Protein AF-0000000084805430 (afdb_homodimer)

Sequence (300 aa):
MYATIQRNKPLQLELSADRIGKVAIMLAMTSEEEEASFKAKISKETNYKFSVTWVSGRKTEINKTFPRSILNAALKHGTIEDRSGATHALIHAGLEALSGLIPTVPGDSSLKVKVVIIADGHWVVVAAYGESAFLPETNHERIGLGVMHLMYATIQRNKPLQLELSADRIGKVAIMLAMTSEEEEASFKAKISKETNYKFSVTWVSGRKTEINKTFPRSILNAALKHGTIEDRSGATHALIHAGLEALSGLIPTVPGDSSLKVKVVIIADGHWVVVAAYGESAFLPETNHERIGLGVMHL

Secondary structure (DSSP, 8-state):
-----PPPS-EEEEEEE-SHHHHHHHHHT--HHHHHHHHHHHHHH---EEEEEEEEEEHHHHHHHHHHHHHHHHHHTTSS-SSHHHHHHHHHHHHHHHHHHSTTS-TT-EEEEEEEEEE-SSEEEEEEEEEEESSTT-EEEEEEEEEEE-/-----PPPPPEEEEEEE-SHHHHHHHHHT--HHHHHHHHHHHHHH---EEEEEEEEEEHHHHHHHHHHHHHHHHHHTTSS-SSHHHHHHHHHHHHHHHHHHSTTS-TT-EEEEEEEEEE-SSEEEEEEEEEEESSTT-EEEEEEEEEEE-

InterPro domains:
  IPR015111 Hut operon regulatory protein HutP [PF09021] (20-148)
  IPR036482 Hut operon regulatory protein HutP superfamily [G3DSA:3.40.1510.10] (14-150)
  IPR036482 Hut operon regulatory protein HutP superfamily [SSF111064] (18-150)

Foldseek 3Di:
DQAAPDDDDDDDDDDDDPDPQVLQQVLQVDDPVCNVVSVVVCVVPAQKQKFKDKDKDWLVVCVVCVLVVVLVRCPVRVRDDPDPVRSVQSSQFRVQQSVQFRPVQPDRWMWMWMWMWIDRPFKIKIKIWGWTDNDPNNIDITIGIGMGTD/DLAAPDDDDDDDDDDDDPDPQVLQQVLQVDDPVCNVVSVVVCVVPAQKQKFKDKDKDWLVVCVVCVLVVVLVRCPVRVRDDPDPVRSVQSSQFRVQQSVQFRPVQPDRWMWMWMWMWIDRPFKIKIKIWGWTDNDPNNIDITIGMGMGTD

Nearest PDB structures (foldseek):
  1vea-assembly1_B  TM=8.625E-01  e=1.359E-08  Bacillus subtilis
  1vea-assembly1_B  TM=8.625E-01  e=7.909E-09  Bacillus subtilis
  5ft1-assembly3_I  TM=2.747E-01  e=2.225E-01  Phikzvirus phiKZ

Organism: Rhodopseudomonas palustris (strain HaA2) (NCBI:txid316058)

Radius of gyration: 17.9 Å; Cα contacts (8 Å, |Δi|>4): 682; chains: 2; bounding box: 39×48×43 Å

Structure (mmCIF, N/CA/C/O backbone):
data_AF-0000000084805430-model_v1
#
loop_
_entity.id
_entity.type
_entity.pdbx_description
1 polymer 'Hut operon positive regulatory protein'
#
loop_
_atom_site.group_PDB
_atom_site.id
_atom_site.type_symbol
_atom_site.label_atom_id
_atom_site.label_alt_id
_atom_site.label_comp_id
_atom_site.label_asym_id
_atom_site.label_entity_id
_atom_site.label_seq_id
_atom_site.pdbx_PDB_ins_code
_atom_site.Cartn_x
_atom_site.Cartn_y
_atom_site.Cartn_z
_atom_site.occupancy
_atom_site.B_iso_or_equiv
_atom_site.auth_seq_id
_atom_site.auth_comp_id
_atom_site.auth_asym_id
_atom_site.auth_atom_id
_atom_site.pdbx_PDB_model_num
ATOM 1 N N . MET A 1 1 ? 12.18 25.703 -0.148 1 31.34 1 MET A N 1
ATOM 2 C CA . MET A 1 1 ? 12.883 24.531 0.361 1 31.34 1 MET A CA 1
ATOM 3 C C . MET A 1 1 ? 12.008 23.281 0.266 1 31.34 1 MET A C 1
ATOM 5 O O . MET A 1 1 ? 10.891 23.266 0.773 1 31.34 1 MET A O 1
ATOM 9 N N . TYR A 1 2 ? 12.273 22.547 -0.77 1 40.75 2 TYR A N 1
ATOM 10 C CA . TYR A 1 2 ? 11.367 21.438 -1.074 1 40.75 2 TYR A CA 1
ATOM 11 C C . TYR A 1 2 ? 11.422 20.375 0.012 1 40.75 2 TYR A C 1
ATOM 13 O O . TYR A 1 2 ? 12.508 20.031 0.492 1 40.75 2 TYR A O 1
ATOM 21 N N . ALA A 1 3 ? 10.469 20.328 0.843 1 46.16 3 ALA A N 1
ATOM 22 C CA . ALA A 1 3 ? 10.477 19.578 2.098 1 46.16 3 ALA A CA 1
ATOM 23 C C . ALA A 1 3 ? 10.539 18.078 1.841 1 46.16 3 ALA A C 1
ATOM 25 O O . ALA A 1 3 ? 9.828 17.562 0.978 1 46.16 3 ALA A O 1
ATOM 26 N N . THR A 1 4 ? 11.781 17.578 2.059 1 50.38 4 THR A N 1
ATOM 27 C CA . THR A 1 4 ? 11.977 16.125 2.025 1 50.38 4 THR A CA 1
ATOM 28 C C . THR A 1 4 ? 11.266 15.461 3.203 1 50.38 4 THR A C 1
ATOM 30 O O . THR A 1 4 ? 11.273 15.984 4.316 1 50.38 4 THR A O 1
ATOM 33 N N . ILE A 1 5 ? 10.5 14.555 2.871 1 56.62 5 ILE A N 1
ATOM 34 C CA . ILE A 1 5 ? 9.961 13.797 3.992 1 56.62 5 ILE A CA 1
ATOM 35 C C . ILE A 1 5 ? 11.102 13.234 4.832 1 56.62 5 ILE A C 1
ATOM 37 O O . ILE A 1 5 ? 11.977 12.531 4.312 1 56.62 5 ILE A O 1
ATOM 41 N N . GLN A 1 6 ? 11.273 13.758 6 1 60.62 6 GLN A N 1
ATOM 42 C CA . GLN A 1 6 ? 12.352 13.352 6.887 1 60.62 6 GLN A CA 1
ATOM 43 C C . GLN A 1 6 ? 12.055 12 7.535 1 60.62 6 GLN A C 1
ATOM 45 O O . GLN A 1 6 ? 10.891 11.656 7.758 1 60.62 6 GLN A O 1
ATOM 50 N N . ARG A 1 7 ? 13.078 11.273 7.676 1 66.81 7 ARG A N 1
ATOM 51 C CA . ARG A 1 7 ? 13.031 10.047 8.461 1 66.81 7 ARG A CA 1
ATOM 52 C C . ARG A 1 7 ? 12.953 10.344 9.953 1 66.81 7 ARG A C 1
ATOM 54 O O . ARG A 1 7 ? 13.648 11.242 10.445 1 66.81 7 ARG A O 1
ATOM 61 N N . ASN A 1 8 ? 11.914 9.766 10.469 1 73.62 8 ASN A N 1
ATOM 62 C CA . ASN A 1 8 ? 11.742 9.875 11.914 1 73.62 8 ASN A CA 1
ATOM 63 C C . ASN A 1 8 ? 12.367 8.688 12.648 1 73.62 8 ASN A C 1
ATOM 65 O O . ASN A 1 8 ? 12.906 7.781 12.016 1 73.62 8 ASN A O 1
ATOM 69 N N . LYS A 1 9 ? 12.547 8.82 14.016 1 80.69 9 LYS A N 1
ATOM 70 C CA . LYS A 1 9 ? 12.875 7.637 14.805 1 80.69 9 LYS A CA 1
ATOM 71 C C . LYS A 1 9 ? 11.992 6.453 14.422 1 80.69 9 LYS A C 1
ATOM 73 O O . LYS A 1 9 ? 10.766 6.578 14.375 1 80.69 9 LYS A O 1
ATOM 78 N N . PRO A 1 10 ? 12.648 5.34 14.109 1 87.88 10 PRO A N 1
ATOM 79 C CA . PRO A 1 10 ? 11.852 4.199 13.656 1 87.88 10 PRO A CA 1
ATOM 80 C C . PRO A 1 10 ? 10.922 3.666 14.75 1 87.88 10 PRO A C 1
ATOM 82 O O . PRO A 1 10 ? 11.312 3.598 15.914 1 87.88 10 PRO A O 1
ATOM 85 N N . LEU A 1 11 ? 9.703 3.398 14.344 1 91.25 11 LEU A N 1
ATOM 86 C CA . LEU A 1 11 ? 8.727 2.713 15.18 1 91.25 11 LEU A CA 1
ATOM 87 C C . LEU A 1 11 ? 8.711 1.217 14.883 1 91.25 11 LEU A C 1
ATOM 89 O O . LEU A 1 11 ? 8.562 0.814 13.727 1 91.25 11 LEU A O 1
ATOM 93 N N . GLN A 1 12 ? 8.938 0.458 15.898 1 91.56 12 GLN A N 1
ATOM 94 C CA . GLN A 1 12 ? 8.773 -0.979 15.703 1 91.56 12 GLN A CA 1
ATOM 95 C C . GLN A 1 12 ? 7.305 -1.384 15.805 1 91.56 12 GLN A C 1
ATOM 97 O O . GLN A 1 12 ? 6.691 -1.261 16.859 1 91.56 12 GLN A O 1
ATOM 102 N N . LEU A 1 13 ? 6.805 -1.833 14.672 1 92.5 13 LEU A N 1
ATOM 103 C CA . LEU A 1 13 ? 5.383 -2.152 14.602 1 92.5 13 LEU A CA 1
ATOM 104 C C . LEU A 1 13 ? 5.172 -3.607 14.195 1 92.5 13 LEU A C 1
ATOM 106 O O . LEU A 1 13 ? 5.898 -4.129 13.344 1 92.5 13 LEU A O 1
ATOM 110 N N . GLU A 1 14 ? 4.23 -4.246 14.867 1 91.69 14 GLU A N 1
ATOM 111 C CA . GLU A 1 14 ? 3.92 -5.641 14.57 1 91.69 14 GLU A CA 1
ATOM 112 C C . GLU A 1 14 ? 2.482 -5.797 14.086 1 91.69 14 GLU A C 1
ATOM 114 O O . GLU A 1 14 ? 1.568 -5.168 14.625 1 91.69 14 GLU A O 1
ATOM 119 N N . LEU A 1 15 ? 2.357 -6.578 13.039 1 93.56 15 LEU A N 1
ATOM 120 C CA . LEU A 1 15 ? 1.046 -6.859 12.469 1 93.56 15 LEU A CA 1
ATOM 121 C C . LEU A 1 15 ? 0.856 -8.359 12.25 1 93.56 15 LEU A C 1
ATOM 123 O O . LEU A 1 15 ? 1.817 -9.07 11.961 1 93.56 15 LEU A O 1
ATOM 127 N N . SER A 1 16 ? -0.349 -8.75 12.438 1 92.88 16 SER A N 1
ATOM 128 C CA . SER A 1 16 ? -0.76 -10.078 11.992 1 92.88 16 SER A CA 1
ATOM 129 C C . SER A 1 16 ? -1.218 -10.055 10.539 1 92.88 16 SER A C 1
ATOM 131 O O . SER A 1 16 ? -2.162 -9.344 10.188 1 92.88 16 SER A O 1
ATOM 133 N N . ALA A 1 17 ? -0.517 -10.781 9.703 1 93.25 17 ALA A N 1
ATOM 134 C CA . ALA A 1 17 ? -0.871 -10.812 8.289 1 93.25 17 ALA A CA 1
ATOM 135 C C . ALA A 1 17 ? -1.516 -12.148 7.918 1 93.25 17 ALA A C 1
ATOM 137 O O . ALA A 1 17 ? -0.856 -13.188 7.934 1 93.25 17 ALA A O 1
ATOM 138 N N . ASP A 1 18 ? -2.791 -12.086 7.547 1 91.75 18 ASP A N 1
ATOM 139 C CA . ASP A 1 18 ? -3.523 -13.305 7.215 1 91.75 18 ASP A CA 1
ATOM 140 C C . ASP A 1 18 ? -3.906 -13.328 5.738 1 91.75 18 ASP A C 1
ATOM 142 O O . ASP A 1 18 ? -4.711 -14.164 5.316 1 91.75 18 ASP A O 1
ATOM 146 N N . ARG A 1 19 ? -3.434 -12.398 5.023 1 93.5 19 ARG A N 1
ATOM 147 C CA . ARG A 1 19 ? -3.678 -12.328 3.588 1 93.5 19 ARG A CA 1
ATOM 148 C C . ARG A 1 19 ? -2.369 -12.18 2.816 1 93.5 19 ARG A C 1
ATOM 150 O O . ARG A 1 19 ? -1.449 -11.492 3.268 1 93.5 19 ARG A O 1
ATOM 157 N N . ILE A 1 20 ? -2.385 -12.781 1.639 1 95.5 20 ILE A N 1
ATOM 158 C CA . ILE A 1 20 ? -1.169 -12.836 0.836 1 95.5 20 ILE A CA 1
ATOM 159 C C . ILE A 1 20 ? -0.739 -11.43 0.441 1 95.5 20 ILE A C 1
ATOM 161 O O . ILE A 1 20 ? 0.454 -11.117 0.422 1 95.5 20 ILE A O 1
ATOM 165 N N . GLY A 1 21 ? -1.734 -10.516 0.148 1 96.62 21 GLY A N 1
ATOM 166 C CA . GLY A 1 21 ? -1.415 -9.141 -0.187 1 96.62 21 GLY A CA 1
ATOM 167 C C . GLY A 1 21 ? -0.766 -8.383 0.956 1 96.62 21 GLY A C 1
ATOM 168 O O . GLY A 1 21 ? 0.204 -7.648 0.751 1 96.62 21 GLY A O 1
ATOM 169 N N . LYS A 1 22 ? -1.296 -8.625 2.104 1 96.38 22 LYS A N 1
ATOM 170 C CA . LYS A 1 22 ? -0.737 -8.016 3.305 1 96.38 22 LYS A CA 1
ATOM 171 C C . LYS A 1 22 ? 0.715 -8.43 3.512 1 96.38 22 LYS A C 1
ATOM 173 O O . LYS A 1 22 ? 1.566 -7.602 3.836 1 96.38 22 LYS A O 1
ATOM 178 N N . VAL A 1 23 ? 0.991 -9.672 3.352 1 97.06 23 VAL A N 1
ATOM 179 C CA . VAL A 1 23 ? 2.344 -10.195 3.508 1 97.06 23 VAL A CA 1
ATOM 180 C C . VAL A 1 23 ? 3.266 -9.562 2.469 1 97.06 23 VAL A C 1
ATOM 182 O O . VAL A 1 23 ? 4.375 -9.133 2.793 1 97.06 23 VAL A O 1
ATOM 185 N N . ALA A 1 24 ? 2.793 -9.461 1.251 1 98.19 24 ALA A N 1
ATOM 186 C CA . ALA A 1 24 ? 3.592 -8.891 0.168 1 98.19 24 ALA A CA 1
ATOM 187 C C . ALA A 1 24 ? 3.918 -7.426 0.439 1 98.19 24 ALA A C 1
ATOM 189 O O . ALA A 1 24 ? 5.055 -6.992 0.246 1 98.19 24 ALA A O 1
ATOM 190 N N . ILE A 1 25 ? 2.936 -6.688 0.916 1 98.31 25 ILE A N 1
ATOM 191 C CA . ILE A 1 25 ? 3.113 -5.27 1.21 1 98.31 25 ILE A CA 1
ATOM 192 C C . ILE A 1 25 ? 4.156 -5.098 2.311 1 98.31 25 ILE A C 1
ATOM 194 O O . ILE A 1 25 ? 5.07 -4.277 2.188 1 98.31 25 ILE A O 1
ATOM 198 N N . MET A 1 26 ? 4.031 -5.875 3.301 1 98.06 26 MET A N 1
ATOM 199 C CA . MET A 1 26 ? 4.953 -5.766 4.426 1 98.06 26 MET A CA 1
ATOM 200 C C . MET A 1 26 ? 6.375 -6.113 4 1 98.06 26 MET A C 1
ATOM 202 O O . MET A 1 26 ? 7.328 -5.426 4.379 1 98.06 26 MET A O 1
ATOM 206 N N . LEU A 1 27 ? 6.496 -7.156 3.234 1 98.25 27 LEU A N 1
ATOM 207 C CA . LEU A 1 27 ? 7.82 -7.531 2.754 1 98.25 27 LEU A CA 1
ATOM 208 C C . LEU A 1 27 ? 8.422 -6.422 1.893 1 98.25 27 LEU A C 1
ATOM 210 O O . LEU A 1 27 ? 9.609 -6.129 1.995 1 98.25 27 LEU A O 1
ATOM 214 N N . ALA A 1 28 ? 7.594 -5.789 1.105 1 98.5 28 ALA A N 1
ATOM 215 C CA . ALA A 1 28 ? 8.055 -4.703 0.246 1 98.5 28 ALA A CA 1
ATOM 216 C C . ALA A 1 28 ? 8.555 -3.521 1.074 1 98.5 28 ALA A C 1
ATOM 218 O O . ALA A 1 28 ? 9.398 -2.746 0.619 1 98.5 28 ALA A O 1
ATOM 219 N N . MET A 1 29 ? 8.07 -3.43 2.295 1 97.88 29 MET A N 1
ATOM 220 C CA . MET A 1 29 ? 8.375 -2.27 3.125 1 97.88 29 MET A CA 1
ATOM 221 C C . MET A 1 29 ? 9.539 -2.564 4.07 1 97.88 29 MET A C 1
ATOM 223 O O . MET A 1 29 ? 9.961 -1.693 4.828 1 97.88 29 MET A O 1
ATOM 227 N N . THR A 1 30 ? 10.086 -3.707 4.039 1 97.19 30 THR A N 1
ATOM 228 C CA . THR A 1 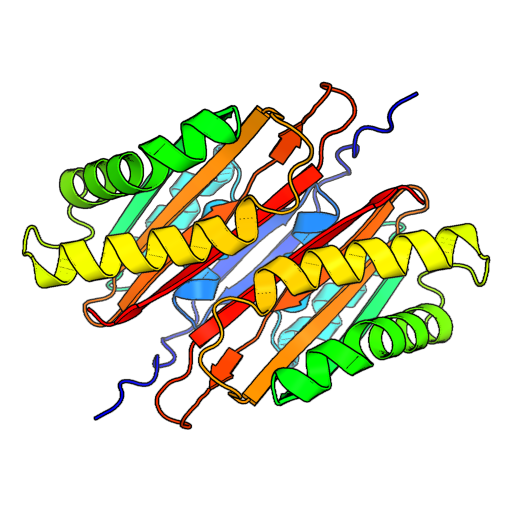30 ? 11.188 -4.062 4.926 1 97.19 30 THR A CA 1
ATOM 229 C C . THR A 1 30 ? 12.453 -3.299 4.547 1 97.19 30 THR A C 1
ATOM 231 O O . THR A 1 30 ? 12.672 -2.994 3.371 1 97.19 30 THR A O 1
ATOM 234 N N . SER A 1 31 ? 13.211 -3.008 5.547 1 94.12 31 SER A N 1
ATOM 235 C CA . SER A 1 31 ? 14.578 -2.555 5.305 1 94.12 31 SER A CA 1
ATOM 236 C C . SER A 1 31 ? 15.484 -3.713 4.887 1 94.12 31 SER A C 1
ATOM 238 O O . SER A 1 31 ? 15.078 -4.875 4.953 1 94.12 31 SER A O 1
ATOM 240 N N . GLU A 1 32 ? 16.688 -3.369 4.477 1 92.56 32 GLU A N 1
ATOM 241 C CA . GLU A 1 32 ? 17.656 -4.398 4.117 1 92.56 32 GLU A CA 1
ATOM 242 C C . GLU A 1 32 ? 17.969 -5.301 5.309 1 92.56 32 GLU A C 1
ATOM 244 O O . GLU A 1 32 ? 18.125 -6.512 5.148 1 92.56 32 GLU A O 1
ATOM 249 N N . GLU A 1 33 ? 17.984 -4.719 6.484 1 91.75 33 GLU A N 1
ATOM 250 C CA . GLU A 1 33 ? 18.344 -5.453 7.691 1 91.75 33 GLU A CA 1
ATOM 251 C C . GLU A 1 33 ? 17.234 -6.426 8.102 1 91.75 33 GLU A C 1
ATOM 253 O O . GLU A 1 33 ? 17.516 -7.496 8.641 1 91.75 33 GLU A O 1
ATOM 258 N N . GLU A 1 34 ? 16 -6.105 7.777 1 94.94 34 GLU A N 1
ATOM 259 C CA . GLU A 1 34 ? 14.852 -6.883 8.219 1 94.94 34 GLU A CA 1
ATOM 260 C C . GLU A 1 34 ? 14.5 -7.965 7.199 1 94.94 34 GLU A C 1
ATOM 262 O O . GLU A 1 34 ? 13.859 -8.961 7.539 1 94.94 34 GLU A O 1
ATOM 267 N N . GLU A 1 35 ? 14.898 -7.766 6.023 1 95.81 35 GLU A N 1
ATOM 268 C CA . GLU A 1 35 ? 14.375 -8.523 4.891 1 95.81 35 GLU A CA 1
ATOM 269 C C . GLU A 1 35 ? 14.664 -10.016 5.043 1 95.81 35 GLU A C 1
ATOM 271 O O . GLU A 1 35 ? 13.789 -10.852 4.82 1 95.81 35 GLU A O 1
ATOM 276 N N . ALA A 1 36 ? 15.898 -10.367 5.457 1 95.19 36 ALA A N 1
ATOM 277 C CA . ALA A 1 36 ? 16.297 -11.766 5.566 1 95.19 36 ALA A CA 1
ATOM 278 C C . ALA A 1 36 ? 15.43 -12.508 6.578 1 95.19 36 ALA A C 1
ATOM 280 O O . ALA A 1 36 ? 14.977 -13.625 6.32 1 95.19 36 ALA A O 1
ATOM 281 N N . SER A 1 37 ? 15.25 -11.914 7.711 1 94.12 37 SER A N 1
ATOM 282 C CA . SER A 1 37 ? 14.438 -12.539 8.742 1 94.12 37 SER A CA 1
ATOM 283 C C . SER A 1 37 ? 12.984 -12.68 8.297 1 94.12 37 SER A C 1
ATOM 285 O O . SER A 1 37 ? 12.328 -13.672 8.609 1 94.12 37 SER A O 1
ATOM 287 N N . PHE A 1 38 ? 12.469 -11.695 7.57 1 95.62 38 PHE A N 1
ATOM 288 C CA . PHE A 1 38 ? 11.117 -11.727 7.039 1 95.62 38 PHE A CA 1
ATOM 289 C C . PHE A 1 38 ? 10.938 -12.875 6.059 1 95.62 38 PHE A C 1
ATOM 291 O O . PHE A 1 38 ? 9.977 -13.641 6.156 1 95.62 38 PHE A O 1
ATOM 298 N N . LYS A 1 39 ? 11.891 -13 5.227 1 96.06 39 LYS A N 1
ATOM 299 C CA . LYS A 1 39 ? 11.867 -14.062 4.223 1 96.06 39 LYS A CA 1
ATOM 300 C C . LYS A 1 39 ? 11.898 -15.438 4.883 1 96.06 39 LYS A C 1
ATOM 302 O O . LYS A 1 39 ? 11.164 -16.344 4.484 1 96.06 39 LYS A O 1
ATOM 307 N N . ALA A 1 40 ? 12.758 -15.594 5.852 1 95.88 40 ALA A N 1
ATOM 308 C CA . ALA A 1 40 ? 12.898 -16.859 6.555 1 95.88 40 ALA A CA 1
ATOM 309 C C . ALA A 1 40 ? 11.586 -17.25 7.234 1 95.88 40 ALA A C 1
ATOM 311 O O . ALA A 1 40 ? 11.195 -18.422 7.207 1 95.88 40 ALA A O 1
ATOM 312 N N . LYS A 1 41 ? 10.961 -16.281 7.766 1 95.12 41 LYS A N 1
ATOM 313 C CA . LYS A 1 41 ? 9.703 -16.547 8.453 1 95.12 41 LYS A CA 1
ATOM 314 C C . LYS A 1 41 ? 8.617 -16.969 7.473 1 95.12 41 LYS A C 1
ATOM 316 O O . LYS A 1 41 ? 7.867 -17.906 7.734 1 95.12 41 LYS A O 1
ATOM 321 N N . ILE A 1 42 ? 8.5 -16.234 6.395 1 94.81 42 ILE A N 1
ATOM 322 C CA . ILE A 1 42 ? 7.523 -16.578 5.367 1 94.81 42 ILE A CA 1
ATOM 323 C C . ILE A 1 42 ? 7.762 -18 4.871 1 94.81 42 ILE A C 1
ATOM 325 O O . ILE A 1 42 ? 6.824 -18.797 4.789 1 94.81 42 ILE A O 1
ATOM 329 N N . SER A 1 43 ? 9.016 -18.344 4.605 1 95.19 43 SER A N 1
ATOM 330 C CA . SER A 1 43 ? 9.375 -19.656 4.074 1 95.19 43 SER A CA 1
ATOM 331 C C . SER A 1 43 ? 9.062 -20.766 5.078 1 95.19 43 SER A C 1
ATOM 333 O O . SER A 1 43 ? 8.648 -21.859 4.691 1 95.19 43 SER A O 1
ATOM 335 N N . LYS A 1 44 ? 9.25 -20.438 6.305 1 95.31 44 LYS A N 1
ATOM 336 C CA . LYS A 1 44 ? 9.062 -21.438 7.363 1 95.31 44 LYS A CA 1
ATOM 337 C C . LYS A 1 44 ? 7.586 -21.672 7.645 1 95.31 44 LYS A C 1
ATOM 339 O O . LYS A 1 44 ? 7.172 -22.797 7.926 1 95.31 44 LYS A O 1
ATOM 344 N N . GLU A 1 45 ? 6.801 -20.641 7.531 1 95.31 45 GLU A N 1
ATOM 345 C CA . GLU A 1 45 ? 5.461 -20.719 8.109 1 95.31 45 GLU A CA 1
ATOM 346 C C . GLU A 1 45 ? 4.395 -20.781 7.02 1 95.31 45 GLU A C 1
ATOM 348 O O . GLU A 1 45 ? 3.205 -20.922 7.312 1 95.31 45 GLU A O 1
ATOM 353 N N . THR A 1 46 ? 4.785 -20.625 5.797 1 94.56 46 THR A N 1
ATOM 354 C CA . THR A 1 46 ? 3.818 -20.656 4.703 1 94.56 46 THR A CA 1
ATOM 355 C C . THR A 1 46 ? 4.348 -21.484 3.533 1 94.56 46 THR A C 1
ATOM 357 O O . THR A 1 46 ? 5.504 -21.906 3.545 1 94.56 46 THR A O 1
ATOM 360 N N . ASN A 1 47 ? 3.414 -21.688 2.557 1 94.19 47 ASN A N 1
ATOM 361 C CA . ASN A 1 47 ? 3.812 -22.328 1.309 1 94.19 47 ASN A CA 1
ATOM 362 C C . ASN A 1 47 ? 4.043 -21.312 0.2 1 94.19 47 ASN A C 1
ATOM 364 O O . ASN A 1 47 ? 4.039 -21.656 -0.982 1 94.19 47 ASN A O 1
ATOM 368 N N . TYR A 1 48 ? 4.215 -20.078 0.597 1 96.75 48 TYR A N 1
ATOM 369 C CA . TYR A 1 48 ? 4.398 -19.016 -0.379 1 96.75 48 TYR A CA 1
ATOM 370 C C . TYR A 1 48 ? 5.723 -19.172 -1.113 1 96.75 48 TYR A C 1
ATOM 372 O O . TYR A 1 48 ? 6.75 -19.453 -0.496 1 96.75 48 TYR A O 1
ATOM 380 N N . LYS A 1 49 ? 5.66 -19.062 -2.377 1 97.69 49 LYS A N 1
ATOM 381 C CA . LYS A 1 49 ? 6.848 -18.766 -3.18 1 97.69 49 LYS A CA 1
ATOM 382 C C . LYS A 1 49 ? 6.965 -17.281 -3.465 1 97.69 49 LYS A C 1
ATOM 384 O O . LYS A 1 49 ? 5.969 -16.609 -3.746 1 97.69 49 LYS A O 1
ATOM 389 N N . PHE A 1 50 ? 8.172 -16.75 -3.307 1 98 50 PHE A N 1
ATOM 390 C CA . PHE A 1 50 ? 8.219 -15.297 -3.475 1 98 50 PHE A CA 1
ATOM 391 C C . PHE A 1 50 ? 9.555 -14.867 -4.078 1 98 50 PHE A C 1
ATOM 393 O O . PHE A 1 50 ? 10.531 -15.617 -4.035 1 98 50 PHE A O 1
ATOM 400 N N . SER A 1 51 ? 9.531 -13.758 -4.695 1 98.25 51 SER A N 1
ATOM 401 C CA . SER A 1 51 ? 10.672 -13.039 -5.25 1 98.25 51 SER A CA 1
ATOM 402 C C . SER A 1 51 ? 10.68 -11.578 -4.801 1 98.25 51 SER A C 1
ATOM 404 O O . SER A 1 51 ? 9.625 -10.961 -4.66 1 98.25 51 SER A O 1
ATOM 406 N N . VAL A 1 52 ? 11.844 -11.102 -4.543 1 98.25 52 VAL A N 1
ATOM 407 C CA . VAL A 1 52 ? 12.047 -9.695 -4.234 1 98.25 52 VAL A CA 1
ATOM 408 C C . VAL A 1 52 ? 13.023 -9.086 -5.234 1 98.25 52 VAL A C 1
ATOM 410 O O . VAL A 1 52 ? 14.078 -9.656 -5.516 1 98.25 52 VAL A O 1
ATOM 413 N N . THR A 1 53 ? 12.688 -7.977 -5.809 1 97.75 53 THR A N 1
ATOM 414 C CA . THR A 1 53 ? 13.578 -7.281 -6.734 1 97.75 53 THR A CA 1
ATOM 415 C C . THR A 1 53 ? 13.422 -5.77 -6.602 1 97.75 53 THR A C 1
ATOM 417 O O . THR A 1 53 ? 12.5 -5.289 -5.938 1 97.75 53 THR A O 1
ATOM 420 N N . TRP A 1 54 ? 14.336 -5.035 -7.18 1 97.62 54 TRP A N 1
ATOM 421 C CA . TRP A 1 54 ? 14.281 -3.576 -7.223 1 97.62 54 TRP A CA 1
ATOM 422 C C . TRP A 1 54 ? 14.086 -3.08 -8.648 1 97.62 54 TRP A C 1
ATOM 424 O O . TRP A 1 54 ? 14.68 -3.617 -9.594 1 97.62 54 TRP A O 1
ATOM 434 N N . VAL A 1 55 ? 13.211 -2.154 -8.75 1 96.88 55 VAL A N 1
ATOM 435 C CA . VAL A 1 55 ? 13 -1.458 -10.016 1 96.88 55 VAL A CA 1
ATOM 436 C C . VAL A 1 55 ? 13.219 0.042 -9.82 1 96.88 55 VAL A C 1
ATOM 438 O O . VAL A 1 55 ? 12.617 0.652 -8.938 1 96.88 55 VAL A O 1
ATOM 441 N N . SER A 1 56 ? 14.109 0.597 -10.594 1 95.5 56 SER A N 1
ATOM 442 C CA . SER A 1 56 ? 14.406 2.023 -10.508 1 95.5 56 SER A CA 1
ATOM 443 C C . SER A 1 56 ? 14.625 2.629 -11.891 1 95.5 56 SER A C 1
ATOM 445 O O . SER A 1 56 ? 15.07 1.943 -12.812 1 95.5 56 SER A O 1
ATOM 447 N N . GLY A 1 57 ? 14.234 3.889 -12 1 94.25 57 GLY A N 1
ATOM 448 C CA . GLY A 1 57 ? 14.359 4.629 -13.242 1 94.25 57 GLY A CA 1
ATOM 449 C C . GLY A 1 57 ? 13.328 5.734 -13.383 1 94.25 57 GLY A C 1
ATOM 450 O O . GLY A 1 57 ? 12.602 6.035 -12.438 1 94.25 57 GLY A O 1
ATOM 451 N N . ARG A 1 58 ? 13.391 6.387 -14.539 1 93.5 58 ARG A N 1
ATOM 452 C CA . ARG A 1 58 ? 12.375 7.395 -14.82 1 93.5 58 ARG A CA 1
ATOM 453 C C . ARG A 1 58 ? 11.008 6.75 -15.031 1 93.5 58 ARG A C 1
ATOM 455 O O . ARG A 1 58 ? 10.914 5.625 -15.531 1 93.5 58 ARG A O 1
ATOM 462 N N . LYS A 1 59 ? 10.016 7.434 -14.648 1 92 59 LYS A N 1
ATOM 463 C CA . LYS A 1 59 ? 8.633 6.961 -14.75 1 92 59 LYS A CA 1
ATOM 464 C C . LYS A 1 59 ? 8.375 6.324 -16.109 1 92 59 LYS A C 1
ATOM 466 O O . LYS A 1 59 ? 7.832 5.223 -16.203 1 92 59 LYS A O 1
ATOM 471 N N . THR A 1 60 ? 8.75 7.004 -17.203 1 90.75 60 THR A N 1
ATOM 472 C CA . THR A 1 60 ? 8.5 6.531 -18.562 1 90.75 60 THR A CA 1
ATOM 473 C C . THR A 1 60 ? 9.219 5.207 -18.812 1 90.75 60 THR A C 1
ATOM 475 O O . THR A 1 60 ? 8.688 4.32 -19.484 1 90.75 60 THR A O 1
ATOM 478 N N . GLU A 1 61 ? 10.367 5.055 -18.266 1 93.12 61 GLU A N 1
ATOM 479 C CA . GLU A 1 61 ? 11.148 3.834 -18.422 1 93.12 61 GLU A CA 1
ATOM 480 C C . GLU A 1 61 ? 10.531 2.68 -17.641 1 93.12 61 GLU A C 1
ATOM 482 O O . GLU A 1 61 ? 10.438 1.558 -18.141 1 93.12 61 GLU A O 1
ATOM 487 N N . ILE A 1 62 ? 10.133 2.945 -16.422 1 92.5 62 ILE A N 1
ATOM 488 C CA . ILE A 1 62 ? 9.578 1.918 -15.555 1 92.5 62 ILE A CA 1
ATOM 489 C C . ILE A 1 62 ? 8.273 1.386 -16.156 1 92.5 62 ILE A C 1
ATOM 491 O O . ILE A 1 62 ? 8.023 0.178 -16.141 1 92.5 62 ILE A O 1
ATOM 495 N N . ASN A 1 63 ? 7.52 2.27 -16.672 1 89.06 63 ASN A N 1
ATOM 496 C CA . ASN A 1 63 ? 6.266 1.864 -17.297 1 89.06 63 ASN A CA 1
ATOM 497 C C . ASN A 1 63 ? 6.496 0.848 -18.406 1 89.06 63 ASN A C 1
ATOM 499 O O . ASN A 1 63 ? 5.676 -0.049 -18.625 1 89.06 63 ASN A O 1
ATOM 503 N N . LYS A 1 64 ? 7.605 0.925 -19.062 1 90.81 64 LYS A N 1
ATOM 504 C CA . LYS A 1 64 ? 7.918 0.064 -20.188 1 90.81 64 LYS A CA 1
ATOM 505 C C . LYS A 1 64 ? 8.547 -1.247 -19.734 1 90.81 64 LYS A C 1
ATOM 507 O O . LYS A 1 64 ? 8.312 -2.299 -20.328 1 90.81 64 LYS A O 1
ATOM 512 N N . THR A 1 65 ? 9.258 -1.222 -18.719 1 94.81 65 THR A N 1
ATOM 513 C CA . THR A 1 65 ? 10.125 -2.348 -18.406 1 94.81 65 THR A CA 1
ATOM 514 C C . THR A 1 65 ? 9.578 -3.146 -17.234 1 94.81 65 THR A C 1
ATOM 516 O O . THR A 1 65 ? 9.992 -4.285 -17 1 94.81 65 THR A O 1
ATOM 519 N N . PHE A 1 66 ? 8.68 -2.635 -16.469 1 96.75 66 PHE A N 1
ATOM 520 C CA . PHE A 1 66 ? 8.219 -3.197 -15.203 1 96.75 66 PHE A CA 1
ATOM 521 C C . PHE A 1 66 ? 7.703 -4.617 -15.406 1 96.75 66 PHE A C 1
ATOM 523 O O . PHE A 1 66 ? 8.148 -5.547 -14.727 1 96.75 66 PHE A O 1
ATOM 530 N N . PRO A 1 67 ? 6.801 -4.887 -16.422 1 96.06 67 PRO A N 1
ATOM 531 C CA . PRO A 1 67 ? 6.293 -6.254 -16.578 1 96.06 67 PRO A CA 1
ATOM 532 C C . PRO A 1 67 ? 7.402 -7.262 -16.859 1 96.06 67 PRO A C 1
ATOM 534 O O . PRO A 1 67 ? 7.395 -8.367 -16.312 1 96.06 67 PRO A O 1
ATOM 537 N N . ARG A 1 68 ? 8.336 -6.875 -17.656 1 96.44 68 ARG A N 1
ATOM 538 C CA . ARG A 1 68 ? 9.438 -7.777 -17.984 1 96.44 68 ARG A CA 1
ATOM 539 C C . ARG A 1 68 ? 10.32 -8.016 -16.75 1 96.44 68 ARG A C 1
ATOM 541 O O . ARG A 1 68 ? 10.773 -9.141 -16.531 1 96.44 68 ARG A O 1
ATOM 548 N N . SER A 1 69 ? 10.617 -6.969 -16 1 97.44 69 SER A N 1
ATOM 549 C CA . SER A 1 69 ? 11.461 -7.07 -14.812 1 97.44 69 SER A CA 1
ATOM 550 C C . SER A 1 69 ? 10.883 -8.047 -13.797 1 97.44 69 SER A C 1
ATOM 552 O O . SER A 1 69 ? 11.594 -8.898 -13.266 1 97.44 69 SER A O 1
ATOM 554 N N . ILE A 1 70 ? 9.57 -7.953 -13.578 1 98 70 ILE A N 1
ATOM 555 C CA . ILE A 1 70 ? 8.984 -8.805 -12.555 1 98 70 ILE A CA 1
ATOM 556 C C . ILE A 1 70 ? 8.852 -10.234 -13.086 1 98 70 ILE A C 1
ATOM 558 O O . ILE A 1 70 ? 8.961 -11.195 -12.32 1 98 70 ILE A O 1
ATOM 562 N N . LEU A 1 71 ? 8.602 -10.383 -14.375 1 97.94 71 LEU A N 1
ATOM 563 C CA . LEU A 1 71 ? 8.539 -11.719 -14.961 1 97.94 71 LEU A CA 1
ATOM 564 C C . LEU A 1 71 ? 9.875 -12.43 -14.836 1 97.94 71 LEU A C 1
ATOM 566 O O . LEU A 1 71 ? 9.93 -13.586 -14.391 1 97.94 71 LEU A O 1
ATOM 570 N N . ASN A 1 72 ? 10.945 -11.742 -15.156 1 98 72 ASN A N 1
ATOM 571 C CA . ASN A 1 72 ? 12.281 -12.32 -15.039 1 98 72 ASN A CA 1
ATOM 572 C C . ASN A 1 72 ? 12.594 -12.734 -13.602 1 98 72 ASN A C 1
ATOM 574 O O . ASN A 1 72 ? 13.102 -13.828 -13.367 1 98 72 ASN A O 1
ATOM 578 N N . ALA A 1 73 ? 12.266 -11.891 -12.695 1 98.19 73 ALA A N 1
ATOM 579 C CA . ALA A 1 73 ? 12.516 -12.18 -11.289 1 98.19 73 ALA A CA 1
ATOM 580 C C . ALA A 1 73 ? 11.703 -13.391 -10.828 1 98.19 73 ALA A C 1
ATOM 582 O O . ALA A 1 73 ? 12.234 -14.273 -10.148 1 98.19 73 ALA A O 1
ATOM 583 N N . ALA A 1 74 ? 10.445 -13.445 -11.164 1 98.38 74 ALA A N 1
ATOM 584 C CA . ALA A 1 74 ? 9.555 -14.516 -10.727 1 98.38 74 ALA A CA 1
ATOM 585 C C . ALA A 1 74 ? 9.984 -15.859 -11.289 1 98.38 74 ALA A C 1
ATOM 587 O O . ALA A 1 74 ? 9.938 -16.875 -10.602 1 98.38 74 ALA A O 1
ATOM 588 N N . LEU A 1 75 ? 10.391 -15.836 -12.539 1 97.94 75 LEU A N 1
ATOM 589 C CA . LEU A 1 75 ? 10.828 -17.078 -13.18 1 97.94 75 LEU A CA 1
ATOM 590 C C . LEU A 1 75 ? 12.172 -17.531 -12.617 1 97.94 75 LEU A C 1
ATOM 592 O O . LEU A 1 75 ? 12.367 -18.719 -12.336 1 97.94 75 LEU A O 1
ATOM 596 N N . LYS A 1 76 ? 13.055 -16.625 -12.406 1 97.56 76 LYS A N 1
ATOM 597 C CA . LYS A 1 76 ? 14.383 -16.938 -11.883 1 97.56 76 LYS A CA 1
ATOM 598 C C . LYS A 1 76 ? 14.297 -17.594 -10.508 1 97.56 76 LYS A C 1
ATOM 600 O O . LYS A 1 76 ? 15.07 -18.5 -10.203 1 97.56 76 LYS A O 1
ATOM 605 N N . HIS A 1 77 ? 13.328 -17.156 -9.68 1 96.5 77 HIS A N 1
ATOM 606 C CA . HIS A 1 77 ? 13.25 -17.641 -8.305 1 96.5 77 HIS A CA 1
ATOM 607 C C . HIS A 1 77 ? 12.172 -18.703 -8.148 1 96.5 77 HIS A C 1
ATOM 609 O O . HIS A 1 77 ? 11.891 -19.141 -7.031 1 96.5 77 HIS A O 1
ATOM 615 N N . GLY A 1 78 ? 11.484 -19 -9.242 1 97.06 78 GLY A N 1
ATOM 616 C CA . GLY A 1 78 ? 10.492 -20.062 -9.211 1 97.06 78 GLY A CA 1
ATOM 617 C C . GLY A 1 78 ? 9.211 -19.656 -8.492 1 97.06 78 GLY A C 1
ATOM 618 O O . GLY A 1 78 ? 8.539 -20.484 -7.891 1 97.06 78 GLY A O 1
ATOM 619 N N . THR A 1 79 ? 8.906 -18.406 -8.477 1 98.12 79 THR A N 1
ATOM 620 C CA . THR A 1 79 ? 7.688 -17.922 -7.836 1 98.12 79 THR A CA 1
ATOM 621 C C . THR A 1 79 ? 6.453 -18.344 -8.617 1 98.12 79 THR A C 1
ATOM 623 O O . THR A 1 79 ? 5.402 -18.625 -8.031 1 98.12 79 THR A O 1
ATOM 626 N N . ILE A 1 80 ? 6.609 -18.344 -9.93 1 97.62 80 ILE A N 1
ATOM 627 C CA . ILE A 1 80 ? 5.562 -18.891 -10.789 1 97.62 80 ILE A CA 1
ATOM 628 C C . ILE A 1 80 ? 6.164 -19.938 -11.727 1 97.62 80 ILE A C 1
ATOM 630 O O . ILE A 1 80 ? 7.375 -19.953 -11.945 1 97.62 80 ILE A O 1
ATOM 634 N N . GLU A 1 81 ? 5.262 -20.719 -12.219 1 96 81 GLU A N 1
ATOM 635 C CA . GLU A 1 81 ? 5.672 -21.656 -13.258 1 96 81 GLU A CA 1
ATOM 636 C C . GLU A 1 81 ? 5.801 -20.969 -14.609 1 96 81 GLU A C 1
ATOM 638 O O . GLU A 1 81 ? 5.113 -19.984 -14.875 1 96 81 GLU A O 1
ATOM 643 N N . ASP A 1 82 ? 6.699 -21.5 -15.398 1 95.06 82 ASP A N 1
ATOM 644 C CA . ASP A 1 82 ? 6.836 -20.984 -16.75 1 95.06 82 ASP A CA 1
ATOM 645 C C . ASP A 1 82 ? 5.746 -21.531 -17.672 1 95.06 82 ASP A C 1
ATOM 647 O O . ASP A 1 82 ? 6.016 -22.359 -18.531 1 95.06 82 ASP A O 1
ATOM 651 N N . ARG A 1 83 ? 4.547 -21.109 -17.484 1 95.88 83 ARG A N 1
ATOM 652 C CA . ARG A 1 83 ? 3.365 -21.422 -18.281 1 95.88 83 ARG A CA 1
ATOM 653 C C . ARG A 1 83 ? 2.6 -20.156 -18.656 1 95.88 83 ARG A C 1
ATOM 655 O O . ARG A 1 83 ? 2.617 -19.172 -17.906 1 95.88 83 ARG A O 1
ATOM 662 N N . SER A 1 84 ? 1.904 -20.203 -19.75 1 94.81 84 SER A N 1
ATOM 663 C CA . SER A 1 84 ? 1.246 -19.031 -20.328 1 94.81 84 SER A CA 1
ATOM 664 C C . SER A 1 84 ? 0.261 -18.422 -19.328 1 94.81 84 SER A C 1
ATOM 666 O O . SER A 1 84 ? 0.221 -17.203 -19.172 1 94.81 84 SER A O 1
ATOM 668 N N . GLY A 1 85 ? -0.502 -19.266 -18.672 1 96.31 85 GLY A N 1
ATOM 669 C CA . GLY A 1 85 ? -1.49 -18.766 -17.734 1 96.31 85 GLY A CA 1
ATOM 670 C C . GLY A 1 85 ? -0.877 -18 -16.578 1 96.31 85 GLY A C 1
ATOM 671 O O . GLY A 1 85 ? -1.326 -16.906 -16.25 1 96.31 85 GLY A O 1
ATOM 672 N N . ALA A 1 86 ? 0.129 -18.609 -15.984 1 96.81 86 ALA A N 1
ATOM 673 C CA . ALA A 1 86 ? 0.808 -17.984 -14.852 1 96.81 86 ALA A CA 1
ATOM 674 C C . ALA A 1 86 ? 1.512 -16.703 -15.273 1 96.81 86 ALA A C 1
ATOM 676 O O . ALA A 1 86 ? 1.483 -15.703 -14.555 1 96.81 86 ALA A O 1
ATOM 677 N N . THR A 1 87 ? 2.072 -16.734 -16.422 1 97.19 87 THR A N 1
ATOM 678 C CA . THR A 1 87 ? 2.727 -15.547 -16.984 1 97.19 87 THR A CA 1
ATOM 679 C C . THR A 1 87 ? 1.722 -14.422 -17.188 1 97.19 87 THR A C 1
ATOM 681 O O . THR A 1 87 ? 1.969 -13.281 -16.781 1 97.19 87 THR A O 1
ATOM 684 N N . HIS A 1 88 ? 0.62 -14.742 -17.797 1 97.38 88 HIS A N 1
ATOM 685 C CA . HIS A 1 88 ? -0.428 -13.758 -18.031 1 97.38 88 HIS A CA 1
ATOM 686 C C . HIS A 1 88 ? -0.943 -13.172 -16.719 1 97.38 88 HIS A C 1
ATOM 688 O O . HIS A 1 88 ? -1.095 -11.953 -16.594 1 97.38 88 HIS A O 1
ATOM 694 N N . ALA A 1 89 ? -1.162 -14.023 -15.766 1 96.75 89 ALA A N 1
ATOM 695 C CA . ALA A 1 89 ? -1.648 -13.586 -14.461 1 96.75 89 ALA A CA 1
ATOM 696 C C . ALA A 1 89 ? -0.657 -12.633 -13.805 1 96.75 89 ALA A C 1
ATOM 698 O O . ALA A 1 89 ? -1.049 -11.602 -13.258 1 96.75 89 ALA A O 1
ATOM 699 N N . LEU A 1 90 ? 0.598 -12.977 -13.883 1 98.25 90 LEU A N 1
ATOM 700 C CA . LEU A 1 90 ? 1.628 -12.141 -13.273 1 98.25 90 LEU A CA 1
ATOM 701 C C . LEU A 1 90 ? 1.702 -10.781 -13.961 1 98.25 90 LEU A C 1
ATOM 703 O O . LEU A 1 90 ? 1.808 -9.75 -13.289 1 98.25 90 LEU A O 1
ATOM 707 N N . ILE A 1 91 ? 1.608 -10.812 -15.234 1 97.69 91 ILE A N 1
ATOM 708 C CA . ILE A 1 91 ? 1.669 -9.562 -15.992 1 97.69 91 ILE A CA 1
ATOM 709 C C . ILE A 1 91 ? 0.489 -8.672 -15.609 1 97.69 91 ILE A C 1
ATOM 711 O O . ILE A 1 91 ? 0.661 -7.477 -15.359 1 97.69 91 ILE A O 1
ATOM 715 N N . HIS A 1 92 ? -0.653 -9.227 -15.461 1 96.5 92 HIS A N 1
ATOM 716 C CA . HIS A 1 92 ? -1.83 -8.445 -15.086 1 96.5 92 HIS A CA 1
ATOM 717 C C . HIS A 1 92 ? -1.719 -7.926 -13.656 1 96.5 92 HIS A C 1
ATOM 719 O O . HIS A 1 92 ? -2.082 -6.781 -13.383 1 96.5 92 HIS A O 1
ATOM 725 N N . ALA A 1 93 ? -1.263 -8.742 -12.742 1 96.81 93 ALA A N 1
ATOM 726 C CA . ALA A 1 93 ? -1.031 -8.289 -11.375 1 96.81 93 ALA A CA 1
ATOM 727 C C . ALA A 1 93 ? -0.028 -7.137 -11.344 1 96.81 93 ALA A C 1
ATOM 729 O O . ALA A 1 93 ? -0.209 -6.164 -10.609 1 96.81 93 ALA A O 1
ATOM 730 N N . GLY A 1 94 ? 1.013 -7.27 -12.125 1 97.62 94 GLY A N 1
ATOM 731 C CA . GLY A 1 94 ? 2.008 -6.215 -12.227 1 97.62 94 GLY A CA 1
ATOM 732 C C . GLY A 1 94 ? 1.443 -4.91 -12.758 1 97.62 94 GLY A C 1
ATOM 733 O O . GLY A 1 94 ? 1.748 -3.836 -12.234 1 97.62 94 GLY A O 1
ATOM 734 N N . LEU A 1 95 ? 0.646 -5.031 -13.82 1 95.5 95 LEU A N 1
ATOM 735 C CA . LEU A 1 95 ? 0.024 -3.848 -14.406 1 95.5 95 LEU A CA 1
ATOM 736 C C . LEU A 1 95 ? -0.918 -3.182 -13.406 1 95.5 95 LEU A C 1
ATOM 738 O O . LEU A 1 95 ? -0.987 -1.953 -13.336 1 95.5 95 LEU A O 1
ATOM 742 N N . GLU A 1 96 ? -1.635 -3.977 -12.656 1 94.81 96 GLU A N 1
ATOM 743 C CA . GLU A 1 96 ? -2.486 -3.43 -11.609 1 94.81 96 GLU A CA 1
ATOM 744 C C . GLU A 1 96 ? -1.661 -2.703 -10.547 1 94.81 96 GLU A C 1
ATOM 746 O O . GLU A 1 96 ? -2.033 -1.615 -10.102 1 94.81 96 GLU A O 1
ATOM 751 N N . ALA A 1 97 ? -0.571 -3.303 -10.133 1 96.81 97 ALA A N 1
ATOM 752 C CA . ALA A 1 97 ? 0.314 -2.654 -9.164 1 96.81 97 ALA A CA 1
ATOM 753 C C . ALA A 1 97 ? 0.847 -1.334 -9.719 1 96.81 97 ALA A C 1
ATOM 755 O O . ALA A 1 97 ? 0.884 -0.328 -9 1 96.81 97 ALA A O 1
ATOM 756 N N . LEU A 1 98 ? 1.158 -1.344 -10.953 1 95.12 98 LEU A N 1
ATOM 757 C CA . LEU A 1 98 ? 1.695 -0.156 -11.609 1 95.12 98 LEU A CA 1
ATOM 758 C C . LEU A 1 98 ? 0.655 0.958 -11.648 1 95.12 98 LEU A C 1
ATOM 760 O O . LEU A 1 98 ? 0.998 2.139 -11.539 1 95.12 98 LEU A O 1
ATOM 764 N N . SER A 1 99 ? -0.519 0.617 -11.781 1 92.5 99 SER A N 1
ATOM 765 C CA . SER A 1 99 ? -1.6 1.594 -11.859 1 92.5 99 SER A CA 1
ATOM 766 C C . SER A 1 99 ? -1.73 2.387 -10.562 1 92.5 99 SER A C 1
ATOM 768 O O . SER A 1 99 ? -2.205 3.523 -10.57 1 92.5 99 SER A O 1
ATOM 770 N N . GLY A 1 100 ? -1.361 1.791 -9.492 1 91.88 100 GLY A N 1
ATOM 771 C CA . GLY A 1 100 ? -1.378 2.508 -8.227 1 91.88 100 GLY A CA 1
ATOM 772 C C . GLY A 1 100 ? -0.092 3.264 -7.949 1 91.88 100 GLY A C 1
ATOM 773 O O . GLY A 1 100 ? -0.083 4.223 -7.176 1 91.88 100 GLY A O 1
ATOM 774 N N . LEU A 1 101 ? 0.892 2.9 -8.648 1 91.31 101 LEU A N 1
ATOM 775 C CA . LEU A 1 101 ? 2.24 3.375 -8.359 1 91.31 101 LEU A CA 1
ATOM 776 C C . LEU A 1 101 ? 2.566 4.621 -9.172 1 91.31 101 LEU A C 1
ATOM 778 O O . LEU A 1 101 ? 3.131 5.582 -8.648 1 91.31 101 LEU A O 1
ATOM 782 N N . ILE A 1 102 ? 2.049 4.742 -10.359 1 83.5 102 ILE A N 1
ATOM 783 C CA . ILE A 1 102 ? 2.715 5.602 -11.328 1 83.5 102 ILE A CA 1
ATOM 784 C C . ILE A 1 102 ? 1.875 6.852 -11.578 1 83.5 102 ILE A C 1
ATOM 786 O O . ILE A 1 102 ? 2.412 7.957 -11.688 1 83.5 102 ILE A O 1
ATOM 790 N N . PRO A 1 103 ? 0.645 6.809 -11.633 1 76.94 103 PRO A N 1
ATOM 791 C CA . PRO A 1 103 ? -0.126 7.934 -12.172 1 76.94 103 PRO A CA 1
ATOM 792 C C . PRO A 1 103 ? 0.086 9.227 -11.383 1 76.94 103 PRO A C 1
ATOM 794 O O . PRO A 1 103 ? 0.047 10.32 -11.953 1 76.94 103 PRO A O 1
ATOM 797 N N . THR A 1 104 ? 0.319 9.102 -10.172 1 78.69 104 THR A N 1
ATOM 798 C CA . THR A 1 104 ? 0.393 10.312 -9.359 1 78.69 104 THR A CA 1
ATOM 799 C C . THR A 1 104 ? 1.83 10.82 -9.281 1 78.69 104 THR A C 1
ATOM 801 O O . THR A 1 104 ? 2.098 11.844 -8.641 1 78.69 104 THR A O 1
ATOM 804 N N . VAL A 1 105 ? 2.74 10.133 -9.938 1 78.94 105 VAL A N 1
ATOM 805 C CA . VAL A 1 105 ? 4.129 10.578 -10 1 78.94 105 VAL A CA 1
ATOM 806 C C . VAL A 1 105 ? 4.254 11.75 -10.969 1 78.94 105 VAL A C 1
ATOM 808 O O . VAL A 1 105 ? 3.902 11.633 -12.148 1 78.94 105 VAL A O 1
ATOM 811 N N . PRO A 1 106 ? 4.688 12.891 -10.461 1 76.62 106 PRO A N 1
ATOM 812 C CA . PRO A 1 106 ? 4.711 14.07 -11.328 1 76.62 106 PRO A CA 1
ATOM 813 C C . PRO A 1 106 ? 5.777 13.984 -12.422 1 76.62 106 PRO A C 1
ATOM 815 O O . PRO A 1 106 ? 6.887 13.508 -12.164 1 76.62 106 PRO A O 1
ATOM 818 N N . GLY A 1 107 ? 5.375 14.445 -13.586 1 84.06 107 GLY A N 1
ATOM 819 C CA . GLY A 1 107 ? 6.332 14.516 -14.68 1 84.06 107 GLY A CA 1
ATOM 820 C C . GLY A 1 107 ? 7.051 13.203 -14.922 1 84.06 107 GLY A C 1
ATOM 821 O O . GLY A 1 107 ? 6.434 12.133 -14.875 1 84.06 107 GLY A O 1
ATOM 822 N N . ASP A 1 108 ? 8.297 13.352 -15.375 1 87 108 ASP A N 1
ATOM 823 C CA . ASP A 1 108 ? 9.125 12.164 -15.562 1 87 108 ASP A CA 1
ATOM 824 C C . ASP A 1 108 ? 10.094 11.977 -14.391 1 87 108 ASP A C 1
ATOM 826 O O . ASP A 1 108 ? 11.305 11.859 -14.594 1 87 108 ASP A O 1
ATOM 830 N N . SER A 1 109 ? 9.484 11.977 -13.195 1 88.62 109 SER A N 1
ATOM 831 C CA . SER A 1 109 ? 10.258 11.852 -11.961 1 88.62 109 SER A CA 1
ATOM 832 C C . SER A 1 109 ? 10.898 10.469 -11.852 1 88.62 109 SER A C 1
ATOM 834 O O . SER A 1 109 ? 10.469 9.523 -12.508 1 88.62 109 SER A O 1
ATOM 836 N N . SER A 1 110 ? 11.906 10.445 -11.055 1 91.56 110 SER A N 1
ATOM 837 C CA . SER A 1 110 ? 12.539 9.164 -10.758 1 91.56 110 SER A CA 1
ATOM 838 C C . SER A 1 110 ? 11.719 8.359 -9.758 1 91.56 110 SER A C 1
ATOM 840 O O . SER A 1 110 ? 10.984 8.922 -8.953 1 91.56 110 SER A O 1
ATOM 842 N N . LEU A 1 111 ? 11.812 7.047 -9.977 1 93.62 111 LEU A N 1
ATOM 843 C CA . LEU A 1 111 ? 11.18 6.105 -9.055 1 93.62 111 LEU A CA 1
ATOM 844 C C . LEU A 1 111 ? 12.156 5.004 -8.648 1 93.62 111 LEU A C 1
ATOM 846 O O . LEU A 1 111 ? 12.938 4.523 -9.477 1 93.62 111 LEU A O 1
ATOM 850 N N . LYS A 1 112 ? 12.195 4.699 -7.375 1 95.31 112 LYS A N 1
ATOM 851 C CA . LYS A 1 112 ? 12.875 3.527 -6.836 1 95.31 112 LYS A CA 1
ATOM 852 C C . LYS A 1 112 ? 11.961 2.734 -5.91 1 95.31 112 LYS A C 1
ATOM 854 O O . LYS A 1 112 ? 11.586 3.217 -4.836 1 95.31 112 LYS A O 1
ATOM 859 N N . VAL A 1 113 ? 11.648 1.512 -6.367 1 96.88 113 VAL A N 1
ATOM 860 C CA . VAL A 1 113 ? 10.695 0.728 -5.598 1 96.88 113 VAL A CA 1
ATOM 861 C C . VAL A 1 113 ? 11.219 -0.695 -5.414 1 96.88 113 VAL A C 1
ATOM 863 O O . VAL A 1 113 ? 11.867 -1.245 -6.309 1 96.88 113 VAL A O 1
ATOM 866 N N . LYS A 1 114 ? 11.055 -1.186 -4.23 1 98.31 114 LYS A N 1
ATOM 867 C CA . LYS A 1 114 ? 11.164 -2.621 -3.988 1 98.31 114 LYS A CA 1
ATOM 868 C C . LYS A 1 114 ? 9.891 -3.348 -4.41 1 98.31 114 LYS A C 1
ATOM 870 O O . LYS A 1 114 ? 8.789 -2.953 -4.023 1 98.31 114 LYS A O 1
ATOM 875 N N . VAL A 1 115 ? 10.039 -4.379 -5.207 1 98.75 115 VAL A N 1
ATOM 876 C CA . VAL A 1 115 ? 8.906 -5.129 -5.734 1 98.75 115 VAL A CA 1
ATOM 877 C C . VAL A 1 115 ? 8.938 -6.559 -5.191 1 98.75 115 VAL A C 1
ATOM 879 O O . VAL A 1 115 ? 9.969 -7.23 -5.258 1 98.75 115 VAL A O 1
ATOM 882 N N . VAL A 1 116 ? 7.832 -6.945 -4.637 1 98.81 116 VAL A N 1
ATOM 883 C CA . VAL A 1 116 ? 7.68 -8.289 -4.094 1 98.81 116 VAL A CA 1
ATOM 884 C C . VAL A 1 116 ? 6.602 -9.047 -4.867 1 98.81 116 VAL A C 1
ATOM 886 O O . VAL A 1 116 ? 5.504 -8.523 -5.09 1 98.81 116 VAL A O 1
ATOM 889 N N . ILE A 1 117 ? 6.969 -10.203 -5.285 1 98.81 117 ILE A N 1
ATOM 890 C CA . ILE A 1 117 ? 6.031 -11.125 -5.91 1 98.81 117 ILE A CA 1
ATOM 891 C C . ILE A 1 117 ? 5.828 -12.344 -5.008 1 98.81 117 ILE A C 1
ATOM 893 O O . ILE A 1 117 ? 6.801 -12.969 -4.574 1 98.81 117 ILE A O 1
ATOM 897 N N . ILE A 1 118 ? 4.559 -12.672 -4.691 1 98.44 118 ILE A N 1
ATOM 898 C CA . ILE A 1 118 ? 4.262 -13.875 -3.92 1 98.44 118 ILE A CA 1
ATOM 899 C C . ILE A 1 118 ? 3.191 -14.695 -4.637 1 98.44 118 ILE A C 1
ATOM 901 O O . ILE A 1 118 ? 2.221 -14.141 -5.16 1 98.44 118 ILE A O 1
ATOM 905 N N . ALA A 1 119 ? 3.383 -15.969 -4.688 1 97.5 119 ALA A N 1
ATOM 906 C CA . ALA A 1 119 ? 2.383 -16.906 -5.191 1 97.5 119 ALA A C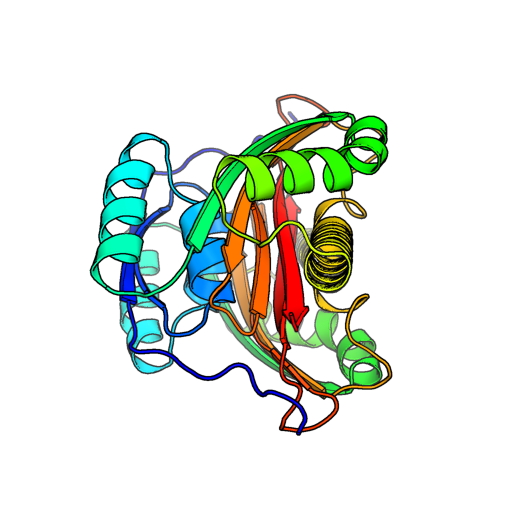A 1
ATOM 907 C C . ALA A 1 119 ? 2.135 -18.031 -4.191 1 97.5 119 ALA A C 1
ATOM 909 O O . ALA A 1 119 ? 3.068 -18.516 -3.543 1 97.5 119 ALA A O 1
ATOM 910 N N . ASP A 1 120 ? 0.886 -18.422 -4.117 1 94.31 120 ASP A N 1
ATOM 911 C CA . ASP A 1 120 ? 0.563 -19.5 -3.186 1 94.31 120 ASP A CA 1
ATOM 912 C C . ASP A 1 120 ? -0.061 -20.688 -3.916 1 94.31 120 ASP A C 1
ATOM 914 O O . ASP A 1 120 ? -0.71 -21.531 -3.297 1 94.31 120 ASP A O 1
ATOM 918 N N . GLY A 1 121 ? 0.038 -20.719 -5.172 1 92.44 121 GLY A N 1
ATOM 919 C CA . GLY A 1 121 ? -0.559 -21.766 -5.984 1 92.44 121 GLY A CA 1
ATOM 920 C C . GLY A 1 121 ? -1.923 -21.391 -6.531 1 92.44 121 GLY A C 1
ATOM 921 O O . GLY A 1 121 ? -2.367 -21.953 -7.539 1 92.44 121 GLY A O 1
ATOM 922 N N . HIS A 1 122 ? -2.637 -20.453 -5.898 1 92 122 HIS A N 1
ATOM 923 C CA . HIS A 1 122 ? -3.949 -20 -6.348 1 92 122 HIS A CA 1
ATOM 924 C C . HIS A 1 122 ? -3.906 -18.547 -6.805 1 92 122 HIS A C 1
ATOM 926 O O . HIS A 1 122 ? -4.578 -18.188 -7.773 1 92 122 HIS A O 1
ATOM 932 N N . TRP A 1 123 ? -3.102 -17.797 -6.094 1 94.44 123 TRP A N 1
ATOM 933 C CA . TRP A 1 123 ? -2.994 -16.375 -6.391 1 94.44 123 TRP A CA 1
ATOM 934 C C . TRP A 1 123 ? -1.54 -15.977 -6.617 1 94.44 123 TRP A C 1
ATOM 936 O O . TRP A 1 123 ? -0.623 -16.641 -6.121 1 94.44 123 TRP A O 1
ATOM 946 N N . VAL A 1 124 ? -1.43 -14.977 -7.406 1 97.06 124 VAL A N 1
ATOM 947 C CA . VAL A 1 124 ? -0.163 -14.25 -7.48 1 97.06 124 VAL A CA 1
ATOM 948 C C . VAL A 1 124 ? -0.387 -12.781 -7.141 1 97.06 124 VAL A C 1
ATOM 950 O O . VAL A 1 124 ? -1.39 -12.188 -7.547 1 97.06 124 VAL A O 1
ATOM 953 N N . VAL A 1 125 ? 0.462 -12.258 -6.312 1 97.75 125 VAL A N 1
ATOM 954 C CA . VAL A 1 125 ? 0.372 -10.883 -5.84 1 97.75 125 VAL A CA 1
ATOM 955 C C . VAL A 1 125 ? 1.669 -10.141 -6.152 1 97.75 125 VAL A C 1
ATOM 957 O O . VAL A 1 125 ? 2.76 -10.695 -6.008 1 97.75 125 VAL A O 1
ATOM 960 N N . VAL A 1 126 ? 1.534 -8.93 -6.641 1 98.62 126 VAL A N 1
ATOM 961 C CA . VAL A 1 126 ? 2.656 -8.016 -6.824 1 98.62 126 VAL A CA 1
ATOM 962 C C . VAL A 1 126 ? 2.471 -6.785 -5.934 1 98.62 126 VAL A C 1
ATOM 964 O O . VAL A 1 126 ? 1.461 -6.086 -6.035 1 98.62 126 VAL A O 1
ATOM 967 N N . ALA A 1 127 ? 3.377 -6.566 -5.023 1 98.62 127 ALA A N 1
ATOM 968 C CA . ALA A 1 127 ? 3.408 -5.352 -4.211 1 98.62 127 ALA A CA 1
ATOM 969 C C . ALA A 1 127 ? 4.684 -4.555 -4.461 1 98.62 127 ALA A C 1
ATOM 971 O O . ALA A 1 127 ? 5.77 -5.133 -4.582 1 98.62 127 ALA A O 1
ATOM 972 N N . ALA A 1 128 ? 4.547 -3.281 -4.598 1 98.38 128 ALA A N 1
ATOM 973 C CA . ALA A 1 128 ? 5.684 -2.389 -4.793 1 98.38 128 ALA A CA 1
ATOM 974 C C . ALA A 1 128 ? 5.625 -1.206 -3.828 1 98.38 128 ALA A C 1
ATOM 976 O O . ALA A 1 128 ? 4.562 -0.613 -3.629 1 98.38 128 ALA A O 1
ATOM 977 N N . TYR A 1 129 ? 6.719 -0.916 -3.182 1 98 129 TYR A N 1
ATOM 978 C CA . TYR A 1 129 ? 6.84 0.21 -2.262 1 98 129 TYR A CA 1
ATOM 979 C C . TYR A 1 129 ? 8.18 0.915 -2.436 1 98 129 TYR A C 1
ATOM 981 O O . TYR A 1 129 ? 9.219 0.264 -2.58 1 98 129 TYR A O 1
ATOM 989 N N . GLY A 1 130 ? 8.102 2.17 -2.436 1 96 130 GLY A N 1
ATOM 990 C CA . GLY A 1 130 ? 9.312 2.971 -2.527 1 96 130 GLY A CA 1
ATOM 991 C C . GLY A 1 130 ? 9.039 4.461 -2.605 1 96 130 GLY A C 1
ATOM 992 O O . GLY A 1 130 ? 8.18 4.98 -1.885 1 96 130 GLY A O 1
ATOM 993 N N . GLU A 1 131 ? 9.852 5.125 -3.424 1 93.81 131 GLU A N 1
ATOM 994 C CA . GLU A 1 131 ? 9.742 6.578 -3.465 1 93.81 131 GLU A CA 1
ATOM 995 C C . GLU A 1 131 ? 9.875 7.102 -4.891 1 93.81 131 GLU A C 1
ATOM 997 O O . GLU A 1 131 ? 10.555 6.492 -5.723 1 93.81 131 GLU A O 1
ATOM 1002 N N . SER A 1 132 ? 9.164 8.164 -5.113 1 92.75 132 SER A N 1
ATOM 1003 C CA . SER A 1 132 ? 9.367 8.977 -6.309 1 92.75 132 SER A CA 1
ATOM 1004 C C . SER A 1 132 ? 9.984 10.328 -5.961 1 92.75 132 SER A C 1
ATOM 1006 O O . SER A 1 132 ? 9.773 10.852 -4.863 1 92.75 132 SER A O 1
ATOM 1008 N N . ALA A 1 133 ? 10.836 10.867 -6.879 1 88.31 133 ALA A N 1
ATOM 1009 C CA . ALA A 1 133 ? 11.461 12.156 -6.621 1 88.31 133 ALA A CA 1
ATOM 1010 C C . ALA A 1 133 ? 11.695 12.922 -7.922 1 88.31 133 ALA A C 1
ATOM 1012 O O . ALA A 1 133 ? 12.227 12.359 -8.891 1 88.31 133 ALA A O 1
ATOM 1013 N N . PHE A 1 134 ? 11.125 14.102 -7.91 1 79.69 134 PHE A N 1
ATOM 1014 C CA . PHE A 1 134 ? 11.508 15 -8.992 1 79.69 134 PHE A CA 1
ATOM 1015 C C . PHE A 1 134 ? 12.867 15.633 -8.711 1 79.69 134 PHE A C 1
ATOM 1017 O O . PHE A 1 134 ? 13.727 15.688 -9.602 1 79.69 134 PHE A O 1
ATOM 1024 N N . LEU A 1 135 ? 12.93 16.094 -7.516 1 78.31 135 LEU A N 1
ATOM 1025 C CA . LEU A 1 135 ? 14.188 16.531 -6.922 1 78.31 135 LEU A CA 1
ATOM 1026 C C . LEU A 1 135 ? 14.484 15.758 -5.641 1 78.31 135 LEU A C 1
ATOM 1028 O O . LEU A 1 135 ? 13.562 15.242 -5 1 78.31 135 LEU A O 1
ATOM 1032 N N . PRO A 1 136 ? 15.719 15.594 -5.398 1 65.81 136 PRO A N 1
ATOM 1033 C CA . PRO A 1 136 ? 16.047 14.82 -4.199 1 65.81 136 PRO A CA 1
ATOM 1034 C C . PRO A 1 136 ? 15.273 15.281 -2.969 1 65.81 136 PRO A C 1
ATOM 1036 O O . PRO A 1 136 ? 14.961 14.469 -2.094 1 65.81 136 PRO A O 1
ATOM 1039 N N . GLU A 1 137 ? 14.852 16.484 -2.996 1 66.88 137 GLU A N 1
ATOM 1040 C CA . GLU A 1 137 ? 14.195 17.078 -1.831 1 66.88 137 GLU A CA 1
ATOM 1041 C C . GLU A 1 137 ? 12.688 16.844 -1.867 1 66.88 137 GLU A C 1
ATOM 1043 O O . GLU A 1 137 ? 12 17.047 -0.868 1 66.88 137 GLU A O 1
ATOM 1048 N N . THR A 1 138 ? 12.211 16.344 -2.895 1 70.81 138 THR A N 1
ATOM 1049 C CA . THR A 1 138 ? 10.766 16.203 -3.062 1 70.81 138 THR A CA 1
ATOM 1050 C C . THR A 1 138 ? 10.391 14.727 -3.158 1 70.81 138 THR A C 1
ATOM 1052 O O . THR A 1 138 ? 9.688 14.32 -4.086 1 70.81 138 THR A O 1
ATOM 1055 N N . ASN A 1 139 ? 10.797 13.984 -2.148 1 81.12 139 ASN A N 1
ATOM 1056 C CA . ASN A 1 139 ? 10.508 12.555 -2.229 1 81.12 139 ASN A CA 1
ATOM 1057 C C . ASN A 1 139 ? 9.141 12.227 -1.637 1 81.12 139 ASN A C 1
ATOM 1059 O O . ASN A 1 139 ? 8.719 12.836 -0.649 1 81.12 139 ASN A O 1
ATOM 1063 N N . HIS A 1 140 ? 8.43 11.391 -2.416 1 88.12 140 HIS A N 1
ATOM 1064 C CA . HIS A 1 140 ? 7.117 10.906 -1.991 1 88.12 140 HIS A CA 1
ATOM 1065 C C . HIS A 1 140 ? 7.074 9.383 -1.963 1 88.12 140 HIS A C 1
ATOM 1067 O O . HIS A 1 140 ? 7.523 8.727 -2.906 1 88.12 140 HIS A O 1
ATOM 1073 N N . GLU A 1 141 ? 6.574 8.938 -0.829 1 93.94 141 GLU A N 1
ATOM 1074 C CA . GLU A 1 141 ? 6.355 7.492 -0.773 1 93.94 141 GLU A CA 1
ATOM 1075 C C . GLU A 1 141 ? 5.297 7.055 -1.781 1 93.94 141 GLU A C 1
ATOM 1077 O O . GLU A 1 141 ? 4.344 7.789 -2.049 1 93.94 141 GLU A O 1
ATOM 1082 N N . ARG A 1 142 ? 5.508 5.895 -2.371 1 95 142 ARG A N 1
ATOM 1083 C CA . ARG A 1 142 ? 4.605 5.289 -3.346 1 95 142 ARG A CA 1
ATOM 1084 C C . ARG A 1 142 ? 4.344 3.824 -3.012 1 95 142 ARG A C 1
ATOM 1086 O O . ARG A 1 142 ? 5.219 3.135 -2.486 1 95 142 ARG A O 1
ATOM 1093 N N . ILE A 1 143 ? 3.139 3.424 -3.355 1 97.69 143 ILE A N 1
ATOM 1094 C CA . ILE A 1 143 ? 2.816 2.012 -3.174 1 97.69 143 ILE A CA 1
ATOM 1095 C C . ILE A 1 143 ? 1.903 1.542 -4.305 1 97.69 143 ILE A C 1
ATOM 1097 O O . ILE A 1 143 ? 1.145 2.334 -4.867 1 97.69 143 ILE A O 1
ATOM 1101 N N . GLY A 1 144 ? 2.031 0.357 -4.68 1 97.25 144 GLY A N 1
ATOM 1102 C CA . GLY A 1 144 ? 1.147 -0.329 -5.609 1 97.25 144 GLY A CA 1
ATOM 1103 C C . GLY A 1 144 ? 0.9 -1.779 -5.234 1 97.25 144 GLY A C 1
ATOM 1104 O O . GLY A 1 144 ? 1.772 -2.436 -4.664 1 97.25 144 GLY A O 1
ATOM 1105 N N . LEU A 1 145 ? -0.266 -2.254 -5.609 1 97.81 145 LEU A N 1
ATOM 1106 C CA . LEU A 1 145 ? -0.661 -3.631 -5.336 1 97.81 145 LEU A CA 1
ATOM 1107 C C . LEU A 1 145 ? -1.49 -4.199 -6.484 1 97.81 145 LEU A C 1
ATOM 1109 O O . LEU A 1 145 ? -2.359 -3.512 -7.023 1 97.81 145 LEU A O 1
ATOM 1113 N N . GLY A 1 146 ? -1.153 -5.371 -6.828 1 96.69 146 GLY A N 1
ATOM 1114 C CA . GLY A 1 146 ? -1.953 -6.125 -7.781 1 96.69 146 GLY A CA 1
ATOM 1115 C C . GLY A 1 146 ? -2.121 -7.582 -7.398 1 96.69 146 GLY A C 1
ATOM 1116 O O . GLY A 1 146 ? -1.196 -8.203 -6.871 1 96.69 146 GLY A O 1
ATOM 1117 N N . VAL A 1 147 ? -3.314 -8.102 -7.66 1 94.88 147 VAL A N 1
ATOM 1118 C CA . VAL A 1 147 ? -3.67 -9.469 -7.281 1 94.88 147 VAL A CA 1
ATOM 1119 C C . VAL A 1 147 ? -4.402 -10.148 -8.43 1 94.88 147 VAL A C 1
ATOM 1121 O O . VAL A 1 147 ? -5.355 -9.594 -8.984 1 94.88 147 VAL A O 1
ATOM 1124 N N . MET A 1 148 ? -3.922 -11.375 -8.766 1 94.06 148 MET A N 1
ATOM 1125 C CA . MET A 1 148 ? -4.559 -12.117 -9.852 1 94.06 148 MET A CA 1
ATOM 1126 C C . MET A 1 148 ? -4.668 -13.594 -9.516 1 94.06 148 MET A C 1
ATOM 1128 O O . MET A 1 148 ? -3.822 -14.133 -8.797 1 94.06 148 MET A O 1
ATOM 1132 N N . HIS A 1 149 ? -5.699 -14.18 -9.992 1 92.75 149 HIS A N 1
ATOM 1133 C CA . HIS A 1 149 ? -5.824 -15.625 -9.898 1 92.75 149 HIS A CA 1
ATOM 1134 C C . HIS A 1 149 ? -4.875 -16.328 -10.867 1 92.75 149 HIS A C 1
ATOM 1136 O O . HIS A 1 149 ? -4.711 -15.891 -12.008 1 92.75 149 HIS A O 1
ATOM 1142 N N . LEU A 1 150 ? -4.348 -17.422 -10.422 1 92.81 150 LEU A N 1
ATOM 1143 C CA . LEU A 1 150 ? -3.426 -18.188 -11.258 1 92.81 150 LEU A CA 1
ATOM 1144 C C . LEU A 1 150 ? -4.176 -19.219 -12.094 1 92.81 150 LEU A C 1
ATOM 1146 O O . LEU A 1 150 ? -5.191 -19.766 -11.648 1 92.81 150 LEU A O 1
ATOM 1150 N N . MET B 1 1 ? -16.016 -21.547 -9.875 1 31.19 1 MET B N 1
AT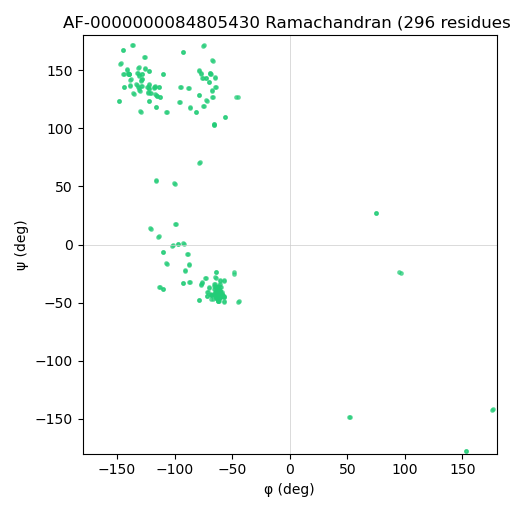OM 1151 C CA . MET B 1 1 ? -15.961 -21.203 -8.453 1 31.19 1 MET B CA 1
ATOM 1152 C C . MET B 1 1 ? -15.016 -20.031 -8.211 1 31.19 1 MET B C 1
ATOM 1154 O O . MET B 1 1 ? -13.852 -20.078 -8.625 1 31.19 1 MET B O 1
ATOM 1158 N N . TYR B 1 2 ? -15.633 -18.891 -8.078 1 40.38 2 TYR B N 1
ATOM 1159 C CA . TYR B 1 2 ? -14.812 -17.688 -8.047 1 40.38 2 TYR B CA 1
ATOM 1160 C C . TYR B 1 2 ? -13.93 -17.656 -6.805 1 40.38 2 TYR B C 1
ATOM 1162 O O . TYR B 1 2 ? -14.383 -18 -5.703 1 40.38 2 TYR B O 1
ATOM 1170 N N . ALA B 1 3 ? -12.703 -17.938 -6.945 1 46.06 3 ALA B N 1
ATOM 1171 C CA . ALA B 1 3 ? -11.766 -18.25 -5.867 1 46.06 3 ALA B CA 1
ATOM 1172 C C . ALA B 1 3 ? -11.555 -17.031 -4.969 1 46.06 3 ALA B C 1
ATOM 1174 O O . ALA B 1 3 ? -11.367 -15.914 -5.457 1 46.06 3 ALA B O 1
ATOM 1175 N N . THR B 1 4 ? -12.234 -17.109 -3.797 1 50.62 4 THR B N 1
ATOM 1176 C CA . THR B 1 4 ? -12.008 -16.125 -2.75 1 50.62 4 THR B CA 1
ATOM 1177 C C . THR B 1 4 ? -10.594 -16.25 -2.186 1 50.62 4 THR B C 1
ATOM 1179 O O . THR B 1 4 ? -10.086 -17.359 -2.008 1 50.62 4 THR B O 1
ATOM 1182 N N . ILE B 1 5 ? -9.977 -15.195 -2.205 1 56.72 5 ILE B N 1
ATOM 1183 C CA . ILE B 1 5 ? -8.695 -15.258 -1.508 1 56.72 5 ILE B CA 1
ATOM 1184 C C . ILE B 1 5 ? -8.914 -15.711 -0.067 1 56.72 5 ILE B C 1
ATOM 1186 O O . ILE B 1 5 ? -9.695 -15.109 0.672 1 56.72 5 ILE B O 1
ATOM 1190 N N . GLN B 1 6 ? -8.492 -16.891 0.212 1 60.84 6 GLN B N 1
ATOM 1191 C CA . GLN B 1 6 ? -8.68 -17.469 1.535 1 60.84 6 GLN B CA 1
ATOM 1192 C C . GLN B 1 6 ? -7.703 -16.875 2.545 1 60.84 6 GLN B C 1
ATOM 1194 O O . GLN B 1 6 ? -6.594 -16.469 2.182 1 60.84 6 GLN B O 1
ATOM 1199 N N . ARG B 1 7 ? -8.188 -16.719 3.703 1 67.19 7 ARG B N 1
ATOM 1200 C CA . ARG B 1 7 ? -7.355 -16.359 4.844 1 67.19 7 ARG B CA 1
ATOM 1201 C C . ARG B 1 7 ? -6.484 -17.531 5.281 1 67.19 7 ARG B C 1
ATOM 1203 O O . ARG B 1 7 ? -6.953 -18.672 5.332 1 67.19 7 ARG B O 1
ATOM 1210 N N . ASN B 1 8 ? -5.238 -17.172 5.266 1 73.88 8 ASN B N 1
ATOM 1211 C CA . ASN B 1 8 ? -4.277 -18.156 5.754 1 73.88 8 ASN B CA 1
ATOM 1212 C C . ASN B 1 8 ? -4 -17.969 7.242 1 73.88 8 ASN B C 1
ATOM 1214 O O . ASN B 1 8 ? -4.547 -17.062 7.875 1 73.88 8 ASN B O 1
ATOM 1218 N N . LYS B 1 9 ? -3.35 -19.016 7.883 1 81.19 9 LYS B N 1
ATOM 1219 C CA . LYS B 1 9 ? -2.824 -18.797 9.227 1 81.19 9 LYS B CA 1
ATOM 1220 C C . LYS B 1 9 ? -2.061 -17.484 9.312 1 81.19 9 LYS B C 1
ATOM 1222 O O . LYS B 1 9 ? -1.193 -17.203 8.484 1 81.19 9 LYS B O 1
ATOM 1227 N N . PRO B 1 10 ? -2.453 -16.672 10.289 1 88.12 10 PRO B N 1
ATOM 1228 C CA . PRO B 1 10 ? -1.805 -15.359 10.375 1 88.12 10 PRO B CA 1
ATOM 1229 C C . PRO B 1 10 ? -0.311 -15.461 10.672 1 88.12 10 PRO B C 1
ATOM 1231 O O . PRO B 1 10 ? 0.104 -16.297 11.484 1 88.12 10 PRO B O 1
ATOM 1234 N N . LEU B 1 11 ? 0.458 -14.672 9.953 1 91.5 11 LEU B N 1
ATOM 1235 C CA . LEU B 1 11 ? 1.882 -14.484 10.211 1 91.5 11 LEU B CA 1
ATOM 1236 C C . LEU B 1 11 ? 2.119 -13.227 11.047 1 91.5 11 LEU B C 1
ATOM 1238 O O . LEU B 1 11 ? 1.653 -12.141 10.695 1 91.5 11 LEU B O 1
ATOM 1242 N N . GLN B 1 12 ? 2.754 -13.43 12.156 1 91.75 12 GLN B N 1
ATOM 1243 C CA . GLN B 1 12 ? 3.146 -12.25 12.922 1 91.75 12 GLN B CA 1
ATOM 1244 C C . GLN B 1 12 ? 4.426 -11.641 12.359 1 91.75 12 GLN B C 1
ATOM 1246 O O . GLN B 1 12 ? 5.492 -12.258 12.406 1 91.75 12 GLN B O 1
ATOM 1251 N N . LEU B 1 13 ? 4.254 -10.438 11.836 1 92.62 13 LEU B N 1
ATOM 1252 C CA . LEU B 1 13 ? 5.379 -9.789 11.172 1 92.62 13 LEU B CA 1
ATOM 1253 C C . LEU B 1 13 ? 5.684 -8.438 11.812 1 92.62 13 LEU B C 1
ATOM 1255 O O . LEU B 1 13 ? 4.766 -7.707 12.195 1 92.62 13 LEU B O 1
ATOM 1259 N N . GLU B 1 14 ? 6.969 -8.172 11.984 1 91.56 14 GLU B N 1
ATOM 1260 C CA . GLU B 1 14 ? 7.402 -6.918 12.586 1 91.56 14 GLU B CA 1
ATOM 1261 C C . GLU B 1 14 ? 8.242 -6.102 11.617 1 91.56 14 GLU B C 1
ATOM 1263 O O . GLU B 1 14 ? 9.086 -6.648 10.906 1 91.56 14 GLU B O 1
ATOM 1268 N N . LEU B 1 15 ? 7.926 -4.832 11.57 1 93.56 15 LEU B N 1
ATOM 1269 C CA . LEU B 1 15 ? 8.648 -3.906 10.703 1 93.56 15 LEU B CA 1
ATOM 1270 C C . LEU B 1 15 ? 9.062 -2.654 11.477 1 93.56 15 LEU B C 1
ATOM 1272 O O . LEU B 1 15 ? 8.344 -2.215 12.383 1 93.56 15 LEU B O 1
ATOM 1276 N N . SER B 1 16 ? 10.188 -2.182 11.109 1 92.88 16 SER B N 1
ATOM 1277 C CA . SER B 1 16 ? 10.586 -0.843 11.531 1 92.88 16 SER B CA 1
ATOM 1278 C C . SER B 1 16 ? 10.062 0.219 10.57 1 92.88 16 SER B C 1
ATOM 1280 O O . SER B 1 16 ? 10.367 0.191 9.375 1 92.88 16 SER B O 1
ATOM 1282 N N . ALA B 1 17 ? 9.234 1.09 11.086 1 93.19 17 ALA B N 1
ATOM 1283 C CA . ALA B 1 17 ? 8.68 2.143 10.242 1 93.19 17 ALA B CA 1
ATOM 1284 C C . ALA B 1 17 ? 9.297 3.498 10.57 1 93.19 17 ALA B C 1
ATOM 1286 O O . ALA B 1 17 ? 9.086 4.039 11.656 1 93.19 17 ALA B O 1
ATOM 1287 N N . ASP B 1 18 ? 10.039 4.043 9.609 1 91.69 18 ASP B N 1
ATOM 1288 C CA . ASP B 1 18 ? 10.727 5.312 9.828 1 91.69 18 ASP B CA 1
ATOM 1289 C C . ASP B 1 18 ? 10.148 6.406 8.93 1 91.69 18 ASP B C 1
ATOM 1291 O O . ASP B 1 18 ? 10.734 7.488 8.805 1 91.69 18 ASP B O 1
ATOM 1295 N N . ARG B 1 19 ? 9.109 6.094 8.266 1 93.44 19 ARG B N 1
ATOM 1296 C CA . ARG B 1 19 ? 8.422 7.055 7.41 1 93.44 19 ARG B CA 1
ATOM 1297 C C . ARG B 1 19 ? 6.934 7.113 7.734 1 93.44 19 ARG B C 1
ATOM 1299 O O . ARG B 1 19 ? 6.32 6.086 8.031 1 93.44 19 ARG B O 1
ATOM 1306 N N . ILE B 1 20 ? 6.406 8.32 7.57 1 95.5 20 ILE B N 1
ATOM 1307 C CA . ILE B 1 20 ? 5.023 8.562 7.961 1 95.5 20 ILE B CA 1
ATOM 1308 C C . ILE B 1 20 ? 4.082 7.715 7.109 1 95.5 20 ILE B C 1
ATOM 1310 O O . ILE B 1 20 ? 3.082 7.195 7.605 1 95.5 20 ILE B O 1
ATOM 1314 N N . GLY B 1 21 ? 4.418 7.531 5.781 1 96.62 21 GLY B N 1
ATOM 1315 C CA . GLY B 1 21 ? 3.604 6.695 4.91 1 96.62 21 GLY B CA 1
ATOM 1316 C C . GLY B 1 21 ? 3.586 5.238 5.3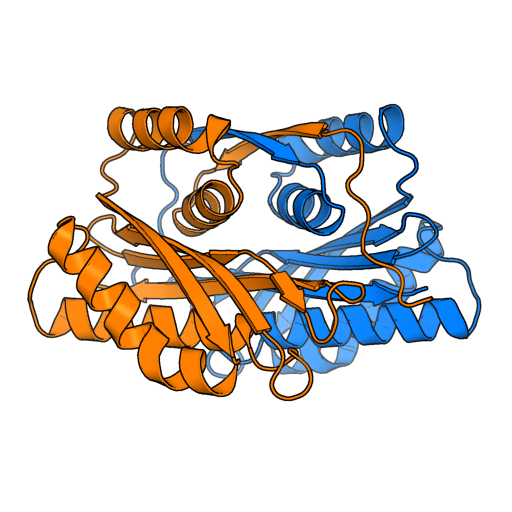24 1 96.62 21 GLY B C 1
ATOM 1317 O O . GLY B 1 21 ? 2.531 4.598 5.324 1 96.62 21 GLY B O 1
ATOM 1318 N N . LYS B 1 22 ? 4.738 4.793 5.699 1 96.38 22 LYS B N 1
ATOM 1319 C CA . LYS B 1 22 ? 4.859 3.42 6.184 1 96.38 22 LYS B CA 1
ATOM 1320 C C . LYS B 1 22 ? 3.99 3.191 7.418 1 96.38 22 LYS B C 1
ATOM 1322 O O . LYS B 1 22 ? 3.309 2.17 7.523 1 96.38 22 LYS B O 1
ATOM 1327 N N . VAL B 1 23 ? 4.031 4.102 8.328 1 97.06 23 VAL B N 1
ATOM 1328 C CA . VAL B 1 23 ? 3.238 4.008 9.547 1 97.06 23 VAL B CA 1
ATOM 1329 C C . VAL B 1 23 ? 1.752 4 9.203 1 97.06 23 VAL B C 1
ATOM 1331 O O . VAL B 1 23 ? 0.989 3.188 9.727 1 97.06 23 VAL B O 1
ATOM 1334 N N . ALA B 1 24 ? 1.355 4.855 8.289 1 98.19 24 ALA B N 1
ATOM 1335 C CA . ALA B 1 24 ? -0.046 4.953 7.887 1 98.19 24 ALA B CA 1
ATOM 1336 C C . ALA B 1 24 ? -0.526 3.654 7.246 1 98.19 24 ALA B C 1
ATOM 1338 O O . ALA B 1 24 ? -1.619 3.172 7.547 1 98.19 24 ALA B O 1
ATOM 1339 N N . ILE B 1 25 ? 0.301 3.082 6.387 1 98.31 25 ILE B N 1
ATOM 1340 C CA . ILE B 1 25 ? -0.042 1.845 5.695 1 98.31 25 ILE B CA 1
ATOM 1341 C C . ILE B 1 25 ? -0.223 0.72 6.711 1 98.31 25 ILE B C 1
ATOM 1343 O O . ILE B 1 25 ? -1.208 -0.02 6.66 1 98.31 25 ILE B O 1
ATOM 1347 N N . MET B 1 26 ? 0.672 0.655 7.605 1 98.06 26 MET B N 1
ATOM 1348 C CA . MET B 1 26 ? 0.613 -0.411 8.602 1 98.06 26 MET B CA 1
ATOM 1349 C C . MET B 1 26 ? -0.625 -0.268 9.477 1 98.06 26 MET B C 1
ATOM 1351 O O . MET B 1 26 ? -1.304 -1.254 9.766 1 98.06 26 MET B O 1
ATOM 1355 N N . LEU B 1 27 ? -0.887 0.943 9.891 1 98.25 27 LEU B N 1
ATOM 1356 C CA . LEU B 1 27 ? -2.078 1.165 10.703 1 98.25 27 LEU B CA 1
ATOM 1357 C C . LEU B 1 27 ? -3.34 0.792 9.93 1 98.25 27 LEU B C 1
ATOM 1359 O O . LEU B 1 27 ? -4.262 0.192 10.492 1 98.25 27 LEU B O 1
ATOM 1363 N N . ALA B 1 28 ? -3.357 1.089 8.664 1 98.5 28 ALA B N 1
ATOM 1364 C CA . ALA B 1 28 ? -4.512 0.768 7.824 1 98.5 28 ALA B CA 1
ATOM 1365 C C . ALA B 1 28 ? -4.711 -0.742 7.719 1 98.5 28 ALA B C 1
ATOM 1367 O O . ALA B 1 28 ? -5.828 -1.213 7.5 1 98.5 28 ALA B O 1
ATOM 1368 N N . MET B 1 29 ? -3.646 -1.489 7.93 1 97.94 29 MET B N 1
ATOM 1369 C CA . MET B 1 29 ? -3.695 -2.936 7.73 1 97.94 29 MET B CA 1
ATOM 1370 C C . MET B 1 29 ? -3.936 -3.658 9.055 1 97.94 29 MET B C 1
ATOM 1372 O O . MET B 1 29 ? -4.031 -4.887 9.086 1 97.94 29 MET B O 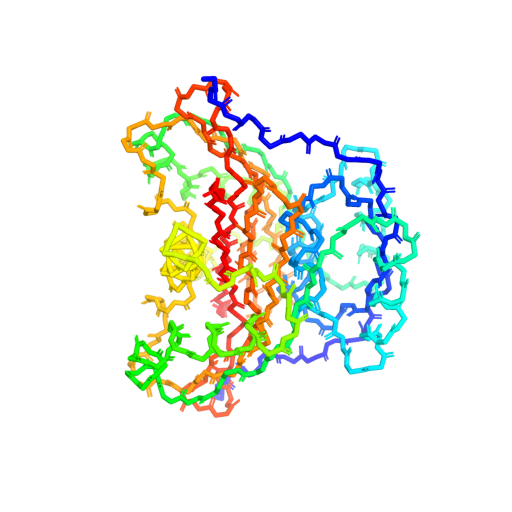1
ATOM 1376 N N . THR B 1 30 ? -4.062 -2.975 10.117 1 97.19 30 THR B N 1
ATOM 1377 C CA . THR B 1 30 ? -4.273 -3.605 11.422 1 97.19 30 THR B CA 1
ATOM 1378 C C . THR B 1 30 ? -5.66 -4.234 11.492 1 97.19 30 THR B C 1
ATOM 1380 O O . THR B 1 30 ? -6.609 -3.738 10.883 1 97.19 30 THR B O 1
ATOM 1383 N N . SER B 1 31 ? -5.723 -5.309 12.227 1 94.12 31 SER B N 1
ATOM 1384 C CA . SER B 1 31 ? -7.023 -5.836 12.625 1 94.12 31 SER B CA 1
ATOM 1385 C C . SER B 1 31 ? -7.645 -4.988 13.734 1 94.12 31 SER B C 1
ATOM 1387 O O . SER B 1 31 ? -6.988 -4.105 14.289 1 94.12 31 SER B O 1
ATOM 1389 N N . GLU B 1 32 ? -8.891 -5.277 14.031 1 92.56 32 GLU B N 1
AT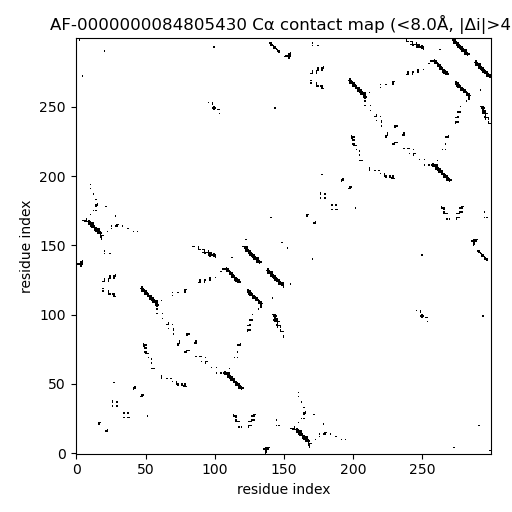OM 1390 C CA . GLU B 1 32 ? -9.57 -4.578 15.117 1 92.56 32 GLU B CA 1
ATOM 1391 C C . GLU B 1 32 ? -8.859 -4.805 16.453 1 92.56 32 GLU B C 1
ATOM 1393 O O . GLU B 1 32 ? -8.75 -3.887 17.266 1 92.56 32 GLU B O 1
ATOM 1398 N N . GLU B 1 33 ? -8.312 -5.98 16.609 1 91.75 33 GLU B N 1
ATOM 1399 C CA . GLU B 1 33 ? -7.68 -6.352 17.875 1 91.75 33 GLU B CA 1
ATOM 1400 C C . GLU B 1 33 ? -6.34 -5.641 18.047 1 91.75 33 GLU B C 1
ATOM 1402 O O . GLU B 1 33 ? -5.941 -5.32 19.156 1 91.75 33 GLU B O 1
ATOM 1407 N N . GLU B 1 34 ? -5.684 -5.332 16.938 1 94.94 34 GLU B N 1
ATOM 1408 C CA . GLU B 1 34 ? -4.34 -4.762 16.969 1 94.94 34 GLU B CA 1
ATOM 1409 C C . GLU B 1 34 ? -4.391 -3.234 17 1 94.94 34 GLU B C 1
ATOM 1411 O O . GLU B 1 34 ? -3.438 -2.586 17.438 1 94.94 34 GLU B O 1
ATOM 1416 N N . GLU B 1 35 ? -5.445 -2.709 16.578 1 95.75 35 GLU B N 1
ATOM 1417 C CA . GLU B 1 35 ? -5.523 -1.289 16.25 1 95.75 35 GLU B CA 1
ATOM 1418 C C . GLU B 1 35 ? -5.25 -0.42 17.469 1 95.75 35 GLU B C 1
ATOM 1420 O O . GLU B 1 35 ? -4.496 0.55 17.391 1 95.75 35 GLU B O 1
ATOM 1425 N N . ALA B 1 36 ? -5.84 -0.784 18.625 1 95.12 36 ALA B N 1
ATOM 1426 C CA . ALA B 1 36 ? -5.699 0.022 19.828 1 95.12 36 ALA B CA 1
ATOM 1427 C C . ALA B 1 36 ? -4.238 0.108 20.266 1 95.12 36 ALA B C 1
ATOM 1429 O O . ALA B 1 36 ? -3.752 1.187 20.609 1 95.12 36 ALA B O 1
ATOM 1430 N N . SER B 1 37 ? -3.6 -1.007 20.297 1 94.06 37 SER B N 1
ATOM 1431 C CA . SER B 1 37 ? -2.197 -1.028 20.703 1 94.06 37 SER B CA 1
ATOM 1432 C C . SER B 1 37 ? -1.328 -0.247 19.719 1 94.06 37 SER B C 1
ATOM 1434 O O . SER B 1 37 ? -0.375 0.421 20.125 1 94.06 37 SER B O 1
ATOM 1436 N N . PHE B 1 38 ? -1.636 -0.314 18.438 1 95.56 38 PHE B N 1
ATOM 1437 C CA . PHE B 1 38 ? -0.913 0.417 17.391 1 95.56 38 PHE B CA 1
ATOM 1438 C C . PHE B 1 38 ? -1.053 1.921 17.594 1 95.56 38 PHE B C 1
ATOM 1440 O O . PHE B 1 38 ? -0.06 2.65 17.578 1 95.56 38 PHE B O 1
ATOM 1447 N N . LYS B 1 39 ? -2.242 2.301 17.859 1 96 39 LYS B N 1
ATOM 1448 C CA . LYS B 1 39 ? -2.533 3.715 18.078 1 96 39 LYS B CA 1
ATOM 1449 C C . LYS B 1 39 ? -1.801 4.238 19.312 1 96 39 LYS B C 1
ATOM 1451 O O . LYS B 1 39 ? -1.237 5.336 19.281 1 96 39 LYS B O 1
ATOM 1456 N N . ALA B 1 40 ? -1.831 3.48 20.375 1 95.81 40 ALA B N 1
ATOM 1457 C CA . ALA B 1 40 ? -1.175 3.877 21.609 1 95.81 40 ALA B CA 1
ATOM 1458 C C . ALA B 1 40 ? 0.327 4.059 21.406 1 95.81 40 ALA B C 1
ATOM 1460 O O . ALA B 1 40 ? 0.922 5 21.922 1 95.81 40 ALA B O 1
ATOM 1461 N N . LYS B 1 41 ? 0.857 3.178 20.641 1 95.06 41 LYS B N 1
ATOM 1462 C CA . LYS B 1 41 ? 2.293 3.246 20.375 1 95.06 41 LYS B CA 1
ATOM 1463 C C . LYS B 1 41 ? 2.646 4.484 19.562 1 95.06 41 LYS B C 1
ATOM 1465 O O . LYS B 1 41 ? 3.619 5.18 19.859 1 95.06 41 LYS B O 1
ATOM 1470 N N . ILE B 1 42 ? 1.891 4.719 18.516 1 94.69 42 ILE B N 1
ATOM 1471 C CA . ILE B 1 42 ? 2.111 5.895 17.672 1 94.69 42 ILE B CA 1
ATOM 1472 C C . ILE B 1 42 ? 2.021 7.16 18.531 1 94.69 42 ILE B C 1
ATOM 1474 O O . ILE B 1 42 ? 2.898 8.023 18.469 1 94.69 42 ILE B O 1
ATOM 1478 N N . SER B 1 43 ? 1.01 7.234 19.391 1 95.12 43 SER B N 1
ATOM 1479 C CA . SER B 1 43 ? 0.775 8.414 20.219 1 95.12 43 SER B CA 1
ATOM 1480 C C . SER B 1 43 ? 1.906 8.609 21.219 1 95.12 43 SER B C 1
ATOM 1482 O O . SER B 1 43 ? 2.283 9.75 21.516 1 95.12 43 SER B O 1
ATOM 1484 N N . LYS B 1 44 ? 2.402 7.527 21.688 1 95.19 44 LYS B N 1
ATOM 1485 C CA . LYS B 1 44 ? 3.432 7.578 22.719 1 95.19 44 LYS B CA 1
ATOM 1486 C C . LYS B 1 44 ? 4.789 7.949 22.125 1 95.19 44 LYS B C 1
ATOM 1488 O O . LYS B 1 44 ? 5.57 8.672 22.75 1 95.19 44 LYS B O 1
ATOM 1493 N N . GLU B 1 45 ? 5.047 7.508 20.922 1 95.25 45 GLU B N 1
ATOM 1494 C CA . GLU B 1 45 ? 6.426 7.543 20.438 1 95.25 45 GLU B CA 1
ATOM 1495 C C . GLU B 1 45 ? 6.602 8.594 19.344 1 95.25 45 GLU B C 1
ATOM 1497 O O . GLU B 1 45 ? 7.719 8.812 18.859 1 95.25 45 GLU B O 1
ATOM 1502 N N . THR B 1 46 ? 5.539 9.18 18.922 1 94.56 46 THR B N 1
ATOM 1503 C CA . THR B 1 46 ? 5.625 10.18 17.859 1 94.56 46 THR B CA 1
ATOM 1504 C C . THR B 1 46 ? 4.75 11.383 18.172 1 94.56 46 THR B C 1
ATOM 1506 O O . THR B 1 46 ? 4 11.375 19.156 1 94.56 46 THR B O 1
ATOM 1509 N N . ASN B 1 47 ? 4.93 12.43 17.312 1 94.25 47 ASN B N 1
ATOM 1510 C CA . ASN B 1 47 ? 4.055 13.594 17.391 1 94.25 47 ASN B CA 1
ATOM 1511 C C . ASN B 1 47 ? 2.947 13.547 16.344 1 94.25 47 ASN B C 1
ATOM 1513 O O . ASN B 1 47 ? 2.342 14.57 16.031 1 94.25 47 ASN B O 1
ATOM 1517 N N . TYR B 1 48 ? 2.723 12.375 15.82 1 96.75 48 TYR B N 1
ATOM 1518 C CA . TYR B 1 48 ? 1.719 12.219 14.773 1 96.75 48 TYR B CA 1
ATOM 1519 C C . TYR B 1 48 ? 0.316 12.453 15.328 1 96.75 48 TYR B C 1
ATOM 1521 O O . TYR B 1 48 ? -0.019 11.969 16.406 1 96.75 48 TYR B O 1
ATOM 1529 N N . LYS B 1 49 ? -0.404 13.234 14.641 1 97.62 49 LYS B N 1
ATOM 1530 C CA . LYS B 1 49 ? -1.856 13.242 14.781 1 97.62 49 LYS B CA 1
ATOM 1531 C C . LYS B 1 49 ? -2.516 12.344 13.734 1 97.62 49 LYS B C 1
ATOM 1533 O O . LYS B 1 49 ? -2.1 12.328 12.578 1 97.62 49 LYS B O 1
ATOM 1538 N N . PHE B 1 50 ? -3.488 11.547 14.172 1 98 50 PHE B N 1
ATOM 1539 C CA . PHE B 1 50 ? -4.016 10.625 13.172 1 98 50 PHE B CA 1
ATOM 1540 C C . PHE B 1 50 ? -5.5 10.367 13.406 1 98 50 PHE B C 1
ATOM 1542 O O . PHE B 1 50 ? -6.016 10.609 14.5 1 98 50 PHE B O 1
ATOM 1549 N N . SER B 1 51 ? -6.137 10 12.367 1 98.19 51 SER B N 1
ATOM 1550 C CA . SER B 1 51 ? -7.527 9.555 12.312 1 98.19 51 SER B CA 1
ATOM 1551 C C . SER B 1 51 ? -7.652 8.227 11.57 1 98.19 51 SER B C 1
ATOM 1553 O O . SER B 1 51 ? -6.938 7.984 10.602 1 98.19 51 SER B O 1
ATOM 1555 N N . VAL B 1 52 ? -8.5 7.402 12.078 1 98.25 52 VAL B N 1
ATOM 1556 C CA . VAL B 1 52 ? -8.852 6.152 11.414 1 98.25 52 VAL B CA 1
ATOM 1557 C C . VAL B 1 52 ? -10.352 6.117 11.133 1 98.25 52 VAL B C 1
ATOM 1559 O O . VAL B 1 52 ? -11.164 6.422 12.008 1 98.25 52 VAL B O 1
ATOM 1562 N N . THR B 1 53 ? -10.734 5.812 9.938 1 97.69 53 THR B N 1
ATOM 1563 C CA . THR B 1 53 ? -12.141 5.695 9.578 1 97.69 53 THR B CA 1
ATOM 1564 C C . THR B 1 53 ? -12.352 4.59 8.555 1 97.69 53 THR B C 1
ATOM 1566 O O . THR B 1 53 ? -11.383 4.047 8.008 1 97.69 53 THR B O 1
ATOM 1569 N N . TRP B 1 54 ? -13.586 4.207 8.336 1 97.62 54 TRP B N 1
ATOM 1570 C CA . TRP B 1 54 ? -13.961 3.227 7.324 1 97.62 54 TRP B CA 1
ATOM 1571 C C . TRP B 1 54 ? -14.789 3.875 6.223 1 97.62 54 TRP B C 1
ATOM 1573 O O . TRP B 1 54 ? -15.656 4.711 6.492 1 97.62 54 TRP B O 1
ATOM 1583 N N . VAL B 1 55 ? -14.438 3.516 5.051 1 96.88 55 VAL B N 1
ATOM 1584 C CA . VAL B 1 55 ? -15.219 3.912 3.885 1 96.88 55 VAL B CA 1
ATOM 1585 C C . VAL B 1 55 ? -15.672 2.672 3.119 1 96.88 55 VAL B C 1
ATOM 1587 O O . VAL B 1 55 ? -14.852 1.821 2.764 1 96.88 55 VAL B O 1
ATOM 1590 N N . SER B 1 56 ? -16.953 2.551 2.932 1 95.5 56 SER B N 1
ATOM 1591 C CA . SER B 1 56 ? -17.516 1.41 2.213 1 95.5 56 SER B CA 1
ATOM 1592 C C . SER B 1 56 ? -18.672 1.839 1.302 1 95.5 56 SER B C 1
ATOM 1594 O O . SER B 1 56 ? -19.375 2.803 1.598 1 95.5 56 SER B O 1
ATOM 1596 N N . GLY B 1 57 ? -18.766 1.134 0.193 1 94.31 57 GLY B N 1
ATOM 1597 C CA . GLY B 1 57 ? -19.797 1.4 -0.799 1 94.31 57 GLY B CA 1
ATOM 1598 C C . GLY B 1 57 ? -19.391 0.989 -2.201 1 94.31 57 GLY B C 1
ATOM 1599 O O . GLY B 1 57 ? -18.359 0.349 -2.393 1 94.31 57 GLY B O 1
ATOM 1600 N N . ARG B 1 58 ? -20.297 1.276 -3.129 1 93.62 58 ARG B N 1
ATOM 1601 C CA . ARG B 1 58 ? -19.953 1.023 -4.527 1 93.62 58 ARG B CA 1
ATOM 1602 C C . ARG B 1 58 ? -18.875 1.984 -5.016 1 93.62 58 ARG B C 1
ATOM 1604 O O . ARG B 1 58 ? -18.812 3.127 -4.559 1 93.62 58 ARG B O 1
ATOM 1611 N N . LYS B 1 59 ? -18.078 1.507 -5.883 1 92.25 59 LYS B N 1
ATOM 1612 C CA . LYS B 1 59 ? -16.984 2.283 -6.441 1 92.25 59 LYS B CA 1
ATOM 1613 C C . LYS B 1 59 ? -17.422 3.695 -6.805 1 92.25 59 LYS B C 1
ATOM 1615 O O . LYS B 1 59 ? -16.766 4.672 -6.449 1 92.25 59 LYS B O 1
ATOM 1620 N N . THR B 1 60 ? -18.547 3.828 -7.52 1 90.75 60 THR B N 1
ATOM 1621 C CA . THR B 1 60 ? -19.047 5.117 -7.98 1 90.75 60 THR B CA 1
ATOM 1622 C C . THR B 1 60 ? -19.375 6.02 -6.797 1 90.75 60 THR B C 1
ATOM 1624 O O . THR B 1 60 ? -19.141 7.23 -6.844 1 90.75 60 THR B O 1
ATOM 1627 N N . GLU B 1 61 ? -19.875 5.469 -5.762 1 93.19 61 GLU B N 1
ATOM 1628 C CA . GLU B 1 61 ? -20.234 6.227 -4.562 1 93.19 61 GLU B CA 1
ATOM 1629 C C . GLU B 1 61 ? -18.984 6.688 -3.812 1 93.19 61 GLU B C 1
ATOM 1631 O O . GLU B 1 61 ? -18.922 7.832 -3.367 1 93.19 61 GLU B O 1
ATOM 1636 N N . ILE B 1 62 ? -18.047 5.809 -3.674 1 92.56 62 ILE B N 1
ATOM 1637 C CA . ILE B 1 62 ? -16.828 6.113 -2.934 1 92.56 62 ILE B CA 1
ATOM 1638 C C . ILE B 1 62 ? -16.062 7.23 -3.637 1 92.56 62 ILE B C 1
ATOM 1640 O O . ILE B 1 62 ? -15.523 8.133 -2.984 1 92.56 62 ILE B O 1
ATOM 1644 N N . ASN B 1 63 ? -16.031 7.152 -4.902 1 89.06 63 ASN B N 1
ATOM 1645 C CA . ASN B 1 63 ? -15.344 8.188 -5.68 1 89.06 63 ASN B CA 1
ATOM 1646 C C . ASN B 1 63 ? -15.906 9.57 -5.387 1 89.06 63 ASN B C 1
ATOM 1648 O O . ASN B 1 63 ? -15.172 10.562 -5.391 1 89.06 63 ASN B O 1
ATOM 1652 N N . LYS B 1 64 ? -17.156 9.641 -5.07 1 90.81 64 LYS B N 1
ATOM 1653 C CA . LYS B 1 64 ? -17.828 10.906 -4.848 1 90.81 64 LYS B CA 1
ATOM 1654 C C . LYS B 1 64 ? -17.688 11.359 -3.396 1 90.81 64 LYS B C 1
ATOM 1656 O O . LYS B 1 64 ? -17.578 12.562 -3.123 1 90.81 64 LYS B O 1
ATOM 1661 N N . THR B 1 65 ? -17.625 10.484 -2.52 1 94.75 65 THR B N 1
ATOM 1662 C CA . THR B 1 65 ? -17.797 10.844 -1.115 1 94.75 65 THR B CA 1
ATOM 1663 C C . THR B 1 65 ? -16.469 10.773 -0.371 1 94.75 65 THR B C 1
ATOM 1665 O O . THR B 1 65 ? -16.344 11.32 0.729 1 94.75 65 THR B O 1
ATOM 1668 N N . PHE B 1 66 ? -15.477 10.156 -0.893 1 96.69 66 PHE B N 1
ATOM 1669 C CA . PHE B 1 66 ? -14.227 9.844 -0.211 1 96.69 66 PHE B CA 1
ATOM 1670 C C . PHE B 1 66 ? -13.57 11.109 0.327 1 96.69 66 PHE B C 1
ATOM 1672 O O . PHE B 1 66 ? -13.258 11.195 1.517 1 96.69 66 PHE B O 1
ATOM 1679 N N . PRO B 1 67 ? -13.422 12.211 -0.508 1 96 67 PRO B N 1
ATOM 1680 C CA . PRO B 1 67 ? -12.766 13.406 0.018 1 96 67 PRO B CA 1
ATOM 1681 C C . PRO B 1 67 ? -13.508 14.016 1.208 1 96 67 PRO B C 1
ATOM 1683 O O . PRO B 1 67 ? -12.875 14.438 2.182 1 96 67 PRO B O 1
ATOM 1686 N N . ARG B 1 68 ? -14.781 14.023 1.147 1 96.31 68 ARG B N 1
ATOM 1687 C CA . ARG B 1 68 ? -15.57 14.57 2.248 1 96.31 68 ARG B CA 1
ATOM 1688 C C . ARG B 1 68 ? -15.445 13.703 3.496 1 96.31 68 ARG B C 1
ATOM 1690 O O . ARG B 1 68 ? -15.352 14.219 4.613 1 96.31 68 ARG B O 1
ATOM 1697 N N . SER B 1 69 ? -15.508 12.391 3.332 1 97.44 69 SER B N 1
ATOM 1698 C CA . SER B 1 69 ? -15.414 11.453 4.445 1 97.44 69 SER B CA 1
ATOM 1699 C C . SER B 1 69 ? -14.102 11.633 5.211 1 97.44 69 SER B C 1
ATOM 1701 O O . SER B 1 69 ? -14.102 11.68 6.441 1 97.44 69 SER B O 1
ATOM 1703 N N . ILE B 1 70 ? -13.008 11.766 4.477 1 98 70 ILE B N 1
ATOM 1704 C CA . ILE B 1 70 ? -11.719 11.844 5.16 1 98 70 ILE B CA 1
ATOM 1705 C C . ILE B 1 70 ? -11.547 13.234 5.777 1 98 70 ILE B C 1
ATOM 1707 O O . ILE B 1 70 ? -10.922 13.375 6.828 1 98 70 ILE B O 1
ATOM 1711 N N . LEU B 1 71 ? -12.102 14.258 5.129 1 97.94 71 LEU B N 1
ATOM 1712 C CA . LEU B 1 71 ? -12.039 15.594 5.695 1 97.94 71 LEU B CA 1
ATOM 1713 C C . LEU B 1 71 ? -12.789 15.656 7.023 1 97.94 71 LEU B C 1
ATOM 1715 O O . LEU B 1 71 ? -12.266 16.156 8.016 1 97.94 71 LEU B O 1
ATOM 1719 N N . ASN B 1 72 ? -13.969 15.094 7.062 1 98 72 ASN B N 1
ATOM 1720 C CA . ASN B 1 72 ? -14.758 15.062 8.289 1 98 72 ASN B CA 1
ATOM 1721 C C . ASN B 1 72 ? -14.031 14.32 9.406 1 98 72 ASN B C 1
ATOM 1723 O O . ASN B 1 72 ? -13.984 14.797 10.547 1 98 72 ASN B O 1
ATOM 1727 N N . ALA B 1 73 ? -13.469 13.227 9.062 1 98.19 73 ALA B N 1
ATOM 1728 C CA . ALA B 1 73 ? -12.742 12.43 10.055 1 98.19 73 ALA B CA 1
ATOM 1729 C C . ALA B 1 73 ? -11.531 13.195 10.586 1 98.19 73 ALA B C 1
ATOM 1731 O O . ALA B 1 73 ? -11.289 13.219 11.797 1 98.19 73 ALA B O 1
ATOM 1732 N N . ALA B 1 74 ? -10.773 13.797 9.719 1 98.38 74 ALA B N 1
ATOM 1733 C CA . ALA B 1 74 ? -9.547 14.492 10.102 1 98.38 74 ALA B CA 1
ATOM 1734 C C . ALA B 1 74 ? -9.852 15.695 10.984 1 98.38 74 ALA B C 1
ATOM 1736 O O . ALA B 1 74 ? -9.133 15.961 11.953 1 98.38 74 ALA B O 1
ATOM 1737 N N . LEU B 1 75 ? -10.898 16.406 10.633 1 97.88 75 LEU B N 1
ATOM 1738 C CA . LEU B 1 75 ? -11.273 17.578 11.414 1 97.88 75 LEU B CA 1
ATOM 1739 C C . LEU B 1 75 ? -11.844 17.156 12.773 1 97.88 75 LEU B C 1
ATOM 1741 O O . LEU B 1 75 ? -11.508 17.766 13.797 1 97.88 75 LEU B O 1
ATOM 1745 N N . LYS B 1 76 ? -12.625 16.141 12.797 1 97.44 76 LYS B N 1
ATOM 1746 C CA . LYS B 1 76 ? -13.234 15.656 14.031 1 97.44 76 LYS B CA 1
ATOM 1747 C C . LYS B 1 76 ? -12.172 15.25 15.047 1 97.44 76 LYS B C 1
ATOM 1749 O O . LYS B 1 76 ? -12.336 15.477 16.25 1 97.44 76 LYS B O 1
ATOM 1754 N N . HIS B 1 77 ? -11.062 14.664 14.578 1 96.44 77 HIS B N 1
ATOM 1755 C CA . HIS B 1 77 ? -10.062 14.109 15.477 1 96.44 77 HIS B CA 1
ATOM 1756 C C . HIS B 1 77 ? -8.859 15.047 15.609 1 96.44 77 HIS B C 1
ATOM 1758 O O . HIS B 1 77 ? -7.867 14.703 16.25 1 96.44 77 HIS B O 1
ATOM 1764 N N . GLY B 1 78 ? -8.914 16.156 14.898 1 97 78 GLY B N 1
ATOM 1765 C CA . GLY B 1 78 ? -7.859 17.141 15.016 1 97 78 GLY B CA 1
ATOM 1766 C C . GLY B 1 78 ? -6.574 16.734 14.32 1 97 78 GLY B C 1
ATOM 1767 O O . GLY B 1 78 ? -5.48 17.109 14.742 1 97 78 GLY B O 1
ATOM 1768 N N . THR B 1 79 ? -6.664 15.922 13.312 1 98.12 79 THR B N 1
ATOM 1769 C CA . THR B 1 79 ? -5.492 15.484 12.57 1 98.12 79 THR B CA 1
ATOM 1770 C C . THR B 1 79 ? -4.902 16.641 11.758 1 98.12 79 THR B C 1
ATOM 1772 O O . THR B 1 79 ? -3.686 16.719 11.586 1 98.12 79 THR B O 1
ATOM 1775 N N . ILE B 1 80 ? -5.816 17.453 11.234 1 97.56 80 ILE B N 1
ATOM 1776 C CA . ILE B 1 80 ? -5.383 18.688 10.586 1 97.56 80 ILE B CA 1
ATOM 1777 C C . ILE B 1 80 ? -6.113 19.875 11.195 1 97.56 80 ILE B C 1
ATOM 1779 O O . ILE B 1 80 ? -7.164 19.703 11.82 1 97.56 80 ILE B O 1
ATOM 1783 N N . GLU B 1 81 ? -5.508 20.984 10.945 1 95.94 81 GLU B N 1
ATOM 1784 C CA . GLU B 1 81 ? -6.184 22.219 11.336 1 95.94 81 GLU B CA 1
ATOM 1785 C C . GLU B 1 81 ? -7.27 22.594 10.328 1 95.94 81 GLU B C 1
ATOM 1787 O O . GLU B 1 81 ? -7.172 22.25 9.148 1 95.94 81 GLU B O 1
ATOM 1792 N N . ASP B 1 82 ? -8.281 23.234 10.844 1 94.94 82 ASP B N 1
ATOM 1793 C CA . ASP B 1 82 ? -9.328 23.734 9.953 1 94.94 82 ASP B CA 1
ATOM 1794 C C . ASP B 1 82 ? -8.898 25 9.25 1 94.94 82 ASP B C 1
ATOM 1796 O O . ASP B 1 82 ? -9.383 26.094 9.562 1 94.94 82 ASP B O 1
ATOM 1800 N N . ARG B 1 83 ? -7.996 24.922 8.336 1 95.81 83 ARG B N 1
ATOM 1801 C CA . ARG B 1 83 ? -7.492 25.984 7.477 1 95.81 83 ARG B CA 1
ATOM 1802 C C . ARG B 1 83 ? -7.469 25.547 6.016 1 95.81 83 ARG B C 1
ATOM 1804 O O . ARG B 1 83 ? -7.293 24.359 5.727 1 95.81 83 ARG B O 1
ATOM 1811 N N . SER B 1 84 ? -7.59 26.484 5.129 1 94.75 84 SER B N 1
ATOM 1812 C CA . SER B 1 84 ? -7.742 26.219 3.703 1 94.75 84 SER B CA 1
ATOM 1813 C C . SER B 1 84 ? -6.574 25.391 3.168 1 94.75 84 SER B C 1
ATOM 1815 O O . SER B 1 84 ? -6.773 24.438 2.418 1 94.75 84 SER B O 1
ATOM 1817 N N . GLY B 1 85 ? -5.371 25.766 3.578 1 96.25 85 GLY B N 1
ATOM 1818 C CA . GLY B 1 85 ? -4.195 25.062 3.098 1 96.25 85 GLY B CA 1
ATOM 1819 C C . GLY B 1 85 ? -4.18 23.594 3.494 1 96.25 85 GLY B C 1
ATOM 1820 O O . GLY B 1 85 ? -3.932 22.719 2.658 1 96.25 85 GLY B O 1
ATOM 1821 N N . ALA B 1 86 ? -4.438 23.359 4.754 1 96.81 86 ALA B N 1
ATOM 1822 C CA . ALA B 1 86 ? -4.445 21.984 5.27 1 96.81 86 ALA B CA 1
ATOM 1823 C C . ALA B 1 86 ? -5.574 21.172 4.645 1 96.81 86 ALA B C 1
ATOM 1825 O O . ALA B 1 86 ? -5.391 20 4.309 1 96.81 86 ALA B O 1
ATOM 1826 N N . THR B 1 87 ? -6.664 21.797 4.465 1 97.12 87 THR B N 1
ATOM 1827 C CA . THR B 1 87 ? -7.805 21.156 3.82 1 97.12 87 THR B CA 1
ATOM 1828 C C . THR B 1 87 ? -7.465 20.766 2.385 1 97.12 87 THR B C 1
ATOM 1830 O O . THR B 1 87 ? -7.719 19.641 1.968 1 97.12 87 THR B O 1
ATOM 1833 N N . HIS B 1 88 ? -6.91 21.688 1.671 1 97.38 88 HIS B N 1
ATOM 1834 C CA . HIS B 1 88 ? -6.516 21.438 0.289 1 97.38 88 HIS B CA 1
ATOM 1835 C C . HIS B 1 88 ? -5.504 20.297 0.204 1 97.38 88 HIS B C 1
ATOM 1837 O O . HIS B 1 88 ? -5.641 19.406 -0.631 1 97.38 88 HIS B O 1
ATOM 1843 N N . ALA B 1 89 ? -4.539 20.328 1.075 1 96.69 89 ALA B N 1
ATOM 1844 C CA . ALA B 1 89 ? -3.512 19.297 1.102 1 96.69 89 ALA B CA 1
ATOM 1845 C C . ALA B 1 89 ? -4.125 17.922 1.37 1 96.69 89 ALA B C 1
ATOM 1847 O O . ALA B 1 89 ? -3.783 16.938 0.706 1 96.69 89 ALA B O 1
ATOM 1848 N N . LEU B 1 90 ? -5.035 17.875 2.305 1 98.25 90 LEU B N 1
ATOM 1849 C CA . LEU B 1 90 ? -5.68 16.609 2.648 1 98.25 90 LEU B CA 1
ATOM 1850 C C . LEU B 1 90 ? -6.504 16.094 1.479 1 98.25 90 LEU B C 1
ATOM 1852 O O . LEU B 1 90 ? -6.465 14.898 1.171 1 98.25 90 LEU B O 1
ATOM 1856 N N . ILE B 1 91 ? -7.184 16.984 0.86 1 97.62 91 ILE B N 1
ATOM 1857 C CA . ILE B 1 91 ? -8.016 16.578 -0.274 1 97.62 91 ILE B CA 1
ATOM 1858 C C . ILE B 1 91 ? -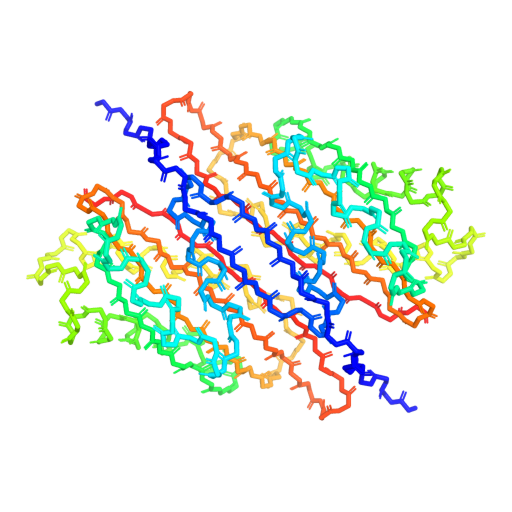7.129 16.016 -1.386 1 97.62 91 ILE B C 1
ATOM 1860 O O . ILE B 1 91 ? -7.43 14.969 -1.955 1 97.62 91 ILE B O 1
ATOM 1864 N N . HIS B 1 92 ? -6.023 16.609 -1.643 1 96.44 92 HIS B N 1
ATOM 1865 C CA . HIS B 1 92 ? -5.117 16.141 -2.684 1 96.44 92 HIS B CA 1
ATOM 1866 C C . HIS B 1 92 ? -4.492 14.797 -2.299 1 96.44 92 HIS B C 1
ATOM 1868 O O . HIS B 1 92 ? -4.359 13.906 -3.141 1 96.44 92 HIS B O 1
ATOM 1874 N N . ALA B 1 93 ? -4.078 14.656 -1.068 1 96.81 93 ALA B N 1
ATOM 1875 C CA . ALA B 1 93 ? -3.564 13.375 -0.601 1 96.81 93 ALA B CA 1
ATOM 1876 C C . ALA B 1 93 ? -4.613 12.273 -0.745 1 96.81 93 ALA B C 1
ATOM 1878 O O . ALA B 1 93 ? -4.297 11.156 -1.149 1 96.81 93 ALA B O 1
ATOM 1879 N N . GLY B 1 94 ? -5.828 12.602 -0.4 1 97.56 94 GLY B N 1
ATOM 1880 C CA . GLY B 1 94 ? -6.926 11.664 -0.549 1 97.56 94 GLY B CA 1
ATOM 1881 C C . GLY B 1 94 ? -7.164 11.242 -1.988 1 97.56 94 GLY B C 1
ATOM 1882 O O . GLY B 1 94 ? -7.367 10.062 -2.271 1 97.56 94 GLY B O 1
ATOM 1883 N N . LEU B 1 95 ? -7.164 12.242 -2.871 1 95.44 95 LEU B N 1
ATOM 1884 C CA . LEU B 1 95 ? -7.352 11.953 -4.289 1 95.44 95 LEU B CA 1
ATOM 1885 C C . LEU B 1 95 ? -6.223 11.086 -4.828 1 95.44 95 LEU B C 1
ATOM 1887 O O . LEU B 1 95 ? -6.453 10.188 -5.641 1 95.44 95 LEU B O 1
ATOM 1891 N N . GLU B 1 96 ? -5.023 11.344 -4.391 1 94.75 96 GLU B N 1
ATOM 1892 C CA . GLU B 1 96 ? -3.896 10.492 -4.77 1 94.75 96 GLU B CA 1
ATOM 1893 C C . GLU B 1 96 ? -4.09 9.062 -4.266 1 94.75 96 GLU B C 1
ATOM 1895 O O . GLU B 1 96 ? -3.836 8.102 -4.996 1 94.75 96 GLU B O 1
ATOM 1900 N N . ALA B 1 97 ? -4.492 8.922 -3.031 1 96.75 97 ALA B N 1
ATOM 1901 C CA . ALA B 1 97 ? -4.766 7.594 -2.488 1 96.75 97 ALA B CA 1
ATOM 1902 C C . ALA B 1 97 ? -5.848 6.883 -3.293 1 96.75 97 ALA B C 1
ATOM 1904 O O . ALA B 1 97 ? -5.719 5.695 -3.604 1 96.75 97 ALA B O 1
ATOM 1905 N N . LEU B 1 98 ? -6.828 7.625 -3.662 1 95.06 98 LEU B N 1
ATOM 1906 C CA . LEU B 1 98 ? -7.941 7.074 -4.426 1 95.06 98 LEU B CA 1
ATOM 1907 C C . LEU B 1 98 ? -7.477 6.594 -5.797 1 95.06 98 LEU B C 1
ATOM 1909 O O . LEU B 1 98 ? -7.992 5.605 -6.32 1 95.06 98 LEU B O 1
ATOM 1913 N N . SER B 1 99 ? -6.566 7.23 -6.34 1 92.5 99 SER B N 1
ATOM 1914 C CA . SER B 1 99 ? -6.062 6.883 -7.664 1 92.5 99 SER B CA 1
ATOM 1915 C C . SER B 1 99 ? -5.402 5.512 -7.66 1 92.5 99 SER B C 1
ATOM 1917 O O . SER B 1 99 ? -5.344 4.84 -8.695 1 92.5 99 SER B O 1
ATOM 1919 N N . GLY B 1 100 ? -4.879 5.117 -6.551 1 91.94 100 GLY B N 1
ATOM 1920 C CA . GLY B 1 100 ? -4.309 3.783 -6.445 1 91.94 100 GLY B CA 1
ATOM 1921 C C . GLY B 1 100 ? -5.324 2.729 -6.047 1 91.94 100 GLY B C 1
ATOM 1922 O O . GLY B 1 100 ? -5.129 1.54 -6.316 1 91.94 100 GLY B O 1
ATOM 1923 N N . LEU B 1 101 ? -6.379 3.18 -5.543 1 91.44 101 LEU B N 1
ATOM 1924 C CA . LEU B 1 101 ? -7.355 2.297 -4.914 1 91.44 101 LEU B CA 1
ATOM 1925 C C . LEU B 1 101 ? -8.422 1.866 -5.914 1 91.44 101 LEU B C 1
ATOM 1927 O O . LEU B 1 101 ? -8.797 0.692 -5.961 1 91.44 101 LEU B O 1
ATOM 1931 N N . ILE B 1 102 ? -8.773 2.707 -6.852 1 84.06 102 ILE B N 1
ATOM 1932 C CA . ILE B 1 102 ? -10.086 2.559 -7.465 1 84.06 102 ILE B CA 1
ATOM 1933 C C . ILE B 1 102 ? -9.938 2.068 -8.906 1 84.06 102 ILE B C 1
ATOM 1935 O O . ILE B 1 102 ? -10.703 1.227 -9.367 1 84.06 102 ILE B O 1
ATOM 1939 N N . PRO B 1 103 ? -9.016 2.473 -9.641 1 77.56 103 PRO B N 1
ATOM 1940 C CA . PRO B 1 103 ? -9.062 2.248 -11.086 1 77.56 103 PRO B CA 1
ATOM 1941 C C . PRO B 1 103 ? -9.094 0.766 -11.453 1 77.56 103 PRO B C 1
ATOM 1943 O O . PRO B 1 103 ? -9.695 0.39 -12.461 1 77.56 103 PRO B O 1
ATOM 1946 N N . THR B 1 104 ? -8.523 -0.02 -10.688 1 79.5 104 THR B N 1
ATOM 1947 C CA . THR B 1 104 ? -8.43 -1.423 -11.078 1 79.5 104 THR B CA 1
ATOM 1948 C C . THR B 1 104 ? -9.602 -2.221 -10.516 1 79.5 104 THR B C 1
ATOM 1950 O O . THR B 1 104 ? -9.695 -3.43 -10.727 1 79.5 104 THR B O 1
ATOM 1953 N N . VAL B 1 105 ? -10.5 -1.557 -9.812 1 79.81 105 VAL B N 1
ATOM 1954 C CA . VAL B 1 105 ? -11.703 -2.201 -9.305 1 79.81 105 VAL B CA 1
ATOM 1955 C C . VAL B 1 105 ? -12.688 -2.422 -10.453 1 79.81 105 VAL B C 1
ATOM 1957 O O . VAL B 1 105 ? -13.094 -1.471 -11.117 1 79.81 105 VAL B O 1
ATOM 1960 N N . PRO B 1 106 ? -13.023 -3.666 -10.703 1 77.25 106 PRO B N 1
ATOM 1961 C CA . PRO B 1 106 ? -13.875 -3.936 -11.867 1 77.25 106 PRO B CA 1
ATOM 1962 C C . PRO B 1 106 ? -15.305 -3.438 -11.68 1 77.25 106 PRO B C 1
ATOM 1964 O O . PRO B 1 106 ? -15.867 -3.561 -10.586 1 77.25 106 PRO B O 1
ATOM 1967 N N . GLY B 1 107 ? -15.82 -2.889 -12.758 1 84.56 107 GLY B N 1
ATOM 1968 C CA . GLY B 1 107 ? -17.203 -2.467 -12.742 1 84.56 107 GLY B CA 1
ATOM 1969 C C . GLY B 1 107 ? -17.547 -1.574 -11.562 1 84.56 107 GLY B C 1
ATOM 1970 O O . GLY B 1 107 ? -16.766 -0.69 -11.203 1 84.56 107 GLY B O 1
ATOM 1971 N N . ASP B 1 108 ? -18.812 -1.718 -11.133 1 87.06 108 ASP B N 1
ATOM 1972 C CA . ASP B 1 108 ? -19.234 -0.979 -9.945 1 87.06 108 ASP B CA 1
ATOM 1973 C C . ASP B 1 108 ? -19.219 -1.874 -8.711 1 87.06 108 ASP B C 1
ATOM 1975 O O . ASP B 1 108 ? -20.219 -1.974 -8 1 87.06 108 ASP B O 1
ATOM 1979 N N . SER B 1 109 ? -18.047 -2.514 -8.523 1 88.75 109 SER B N 1
ATOM 1980 C CA . SER B 1 109 ? -17.859 -3.441 -7.414 1 88.75 109 SER B CA 1
ATOM 1981 C C . SER B 1 109 ? -17.906 -2.713 -6.074 1 88.75 109 SER B C 1
ATOM 1983 O O . SER B 1 109 ? -17.719 -1.496 -6.016 1 88.75 109 SER B O 1
ATOM 1985 N N . SER B 1 110 ? -18.188 -3.488 -5.086 1 91.69 110 SER B N 1
ATOM 1986 C CA . SER B 1 110 ? -18.156 -2.949 -3.729 1 91.69 110 SER B CA 1
ATOM 1987 C C . SER B 1 110 ? -16.719 -2.816 -3.225 1 91.69 110 SER B C 1
ATOM 1989 O O . SER B 1 110 ? -15.836 -3.545 -3.668 1 91.69 110 SER B O 1
ATOM 1991 N N . LEU B 1 111 ? -16.562 -1.788 -2.402 1 93.75 111 LEU B N 1
ATOM 1992 C CA . LEU B 1 111 ? -15.289 -1.56 -1.729 1 93.75 111 LEU B CA 1
ATOM 1993 C C . LEU B 1 111 ? -15.5 -1.318 -0.239 1 93.75 111 LEU B C 1
ATOM 1995 O O . LEU B 1 111 ? -16.453 -0.648 0.158 1 93.75 111 LEU B O 1
ATOM 1999 N N . LYS B 1 112 ? -14.688 -1.94 0.568 1 95.38 112 LYS B N 1
ATOM 2000 C CA . LYS B 1 112 ? -14.578 -1.651 1.994 1 95.38 112 LYS B CA 1
ATOM 2001 C C . LYS B 1 112 ? -13.117 -1.464 2.402 1 95.38 112 LYS B C 1
ATOM 2003 O O . LYS B 1 112 ? -12.328 -2.412 2.363 1 95.38 112 LYS B O 1
ATOM 2008 N N . VAL B 1 113 ? -12.828 -0.232 2.812 1 96.94 113 VAL B N 1
ATOM 2009 C CA . VAL B 1 113 ? -11.43 0.067 3.117 1 96.94 113 VAL B CA 1
ATOM 2010 C C . VAL B 1 113 ? -11.336 0.808 4.449 1 96.94 113 VAL B C 1
ATOM 2012 O O . VAL B 1 113 ? -12.211 1.612 4.781 1 96.94 113 VAL B O 1
ATOM 2015 N N . LYS B 1 114 ? -10.383 0.434 5.223 1 98.31 114 LYS B N 1
ATOM 2016 C CA . LYS B 1 114 ? -9.938 1.257 6.344 1 98.31 114 LYS B CA 1
ATOM 2017 C C . LYS B 1 114 ? -9.031 2.387 5.871 1 98.31 114 LYS B C 1
ATOM 2019 O O . LYS B 1 114 ? -8.07 2.152 5.133 1 98.31 114 LYS B O 1
ATOM 2024 N N . VAL B 1 115 ? -9.336 3.594 6.27 1 98.75 115 VAL B N 1
ATOM 2025 C CA . VAL B 1 115 ? -8.586 4.773 5.848 1 98.75 115 VAL B CA 1
ATOM 2026 C C . VAL B 1 115 ? -7.906 5.414 7.055 1 98.75 115 VAL B C 1
ATOM 2028 O O . VAL B 1 115 ? -8.547 5.652 8.078 1 98.75 115 VAL B O 1
ATOM 2031 N N . VAL B 1 116 ? -6.645 5.621 6.902 1 98.81 116 VAL B N 1
ATOM 2032 C CA . VAL B 1 116 ? -5.84 6.25 7.949 1 98.81 116 VAL B CA 1
ATOM 2033 C C . VAL B 1 116 ? -5.281 7.578 7.445 1 98.81 116 VAL B C 1
ATOM 2035 O O . VAL B 1 116 ? -4.73 7.648 6.344 1 98.81 116 VAL B O 1
ATOM 2038 N N . ILE B 1 117 ? -5.492 8.562 8.234 1 98.81 117 ILE B N 1
ATOM 2039 C CA . ILE B 1 117 ? -4.906 9.883 8 1 98.81 117 ILE B CA 1
ATOM 2040 C C . ILE B 1 117 ? -3.895 10.195 9.094 1 98.81 117 ILE B C 1
ATOM 2042 O O . ILE B 1 117 ? -4.203 10.094 10.289 1 98.81 117 ILE B O 1
ATOM 2046 N N . ILE B 1 118 ? -2.656 10.555 8.703 1 98.44 118 ILE B N 1
ATOM 2047 C CA . ILE B 1 118 ? -1.65 10.977 9.672 1 98.44 118 ILE B CA 1
ATOM 2048 C C . ILE B 1 118 ? -1.046 12.312 9.242 1 98.44 118 ILE B C 1
ATOM 2050 O O . ILE B 1 118 ? -0.771 12.523 8.062 1 98.44 118 ILE B O 1
ATOM 2054 N N . ALA B 1 119 ? -0.886 13.195 10.172 1 97.5 119 ALA B N 1
ATOM 2055 C CA . ALA B 1 119 ? -0.175 14.453 9.953 1 97.5 119 ALA B CA 1
ATOM 2056 C C . ALA B 1 119 ? 0.907 14.656 11.016 1 97.5 119 ALA B C 1
ATOM 2058 O O . ALA B 1 119 ? 0.712 14.32 12.188 1 97.5 119 ALA B O 1
ATOM 2059 N N . ASP B 1 120 ? 2.01 15.211 10.57 1 94.25 120 ASP B N 1
ATOM 2060 C CA . ASP B 1 120 ? 3.096 15.438 11.516 1 94.25 120 ASP B CA 1
ATOM 2061 C C . ASP B 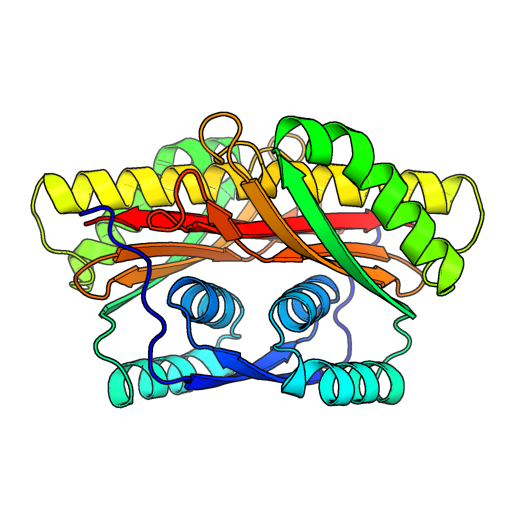1 120 ? 3.453 16.922 11.594 1 94.25 120 ASP B C 1
ATOM 2063 O O . ASP B 1 120 ? 4.539 17.281 12.055 1 94.25 120 ASP B O 1
ATOM 2067 N N . GLY B 1 121 ? 2.631 17.734 11.078 1 92.44 121 GLY B N 1
ATOM 2068 C CA . GLY B 1 121 ? 2.887 19.172 11.047 1 92.44 121 GLY B CA 1
ATOM 2069 C C . GLY B 1 121 ? 3.492 19.641 9.734 1 92.44 121 GLY B C 1
ATOM 2070 O O . GLY B 1 121 ? 3.373 20.812 9.367 1 92.44 121 GLY B O 1
ATOM 2071 N N . HIS B 1 122 ? 4.172 18.75 8.984 1 91.94 122 HIS B N 1
ATOM 2072 C CA . HIS B 1 122 ? 4.777 19.078 7.703 1 91.94 122 HIS B CA 1
ATOM 2073 C C . HIS B 1 122 ? 4.078 18.344 6.559 1 91.94 122 HIS B C 1
ATOM 2075 O O . HIS B 1 122 ? 3.906 18.906 5.473 1 91.94 122 HIS B O 1
ATOM 2081 N N . TRP B 1 123 ? 3.695 17.125 6.879 1 94.44 123 TRP B N 1
ATOM 2082 C CA . TRP B 1 123 ? 3.055 16.297 5.871 1 94.44 123 TRP B CA 1
ATOM 2083 C C . TRP B 1 123 ? 1.71 15.773 6.367 1 94.44 123 TRP B C 1
ATOM 2085 O O . TRP B 1 123 ? 1.487 15.664 7.574 1 94.44 123 TRP B O 1
ATOM 2095 N N . VAL B 1 124 ? 0.893 15.57 5.402 1 97.06 124 VAL B N 1
ATOM 2096 C CA . VAL B 1 124 ? -0.302 14.766 5.648 1 97.06 124 VAL B CA 1
ATOM 2097 C C . VAL B 1 124 ? -0.323 13.57 4.703 1 97.06 124 VAL B C 1
ATOM 2099 O O . VAL B 1 124 ? 0.038 13.688 3.531 1 97.06 124 VAL B O 1
ATOM 2102 N N . VAL B 1 125 ? -0.619 12.422 5.246 1 97.75 125 VAL B N 1
ATOM 2103 C CA . VAL B 1 125 ? -0.639 11.164 4.504 1 97.75 125 VAL B CA 1
ATOM 2104 C C . VAL B 1 125 ? -2.008 10.508 4.641 1 97.75 125 VAL B C 1
ATOM 2106 O O . VAL B 1 125 ? -2.6 10.508 5.727 1 97.75 125 VAL B O 1
ATOM 2109 N N . VAL B 1 126 ? -2.521 10.023 3.545 1 98.62 126 VAL B N 1
ATOM 2110 C CA . VAL B 1 126 ? -3.727 9.195 3.525 1 98.62 126 VAL B CA 1
ATOM 2111 C C . VAL B 1 126 ? -3.387 7.797 3.016 1 98.62 126 VAL B C 1
ATOM 2113 O O . VAL B 1 126 ? -2.867 7.641 1.908 1 98.62 126 VAL B O 1
ATOM 2116 N N . ALA B 1 127 ? -3.592 6.797 3.824 1 98.62 127 ALA B N 1
ATOM 2117 C CA . ALA B 1 127 ? -3.459 5.402 3.416 1 98.62 127 ALA B CA 1
ATOM 2118 C C . ALA B 1 127 ? -4.789 4.668 3.535 1 98.62 127 ALA B C 1
ATOM 2120 O O . ALA B 1 127 ? -5.531 4.859 4.504 1 98.62 127 ALA B O 1
ATOM 2121 N N . ALA B 1 128 ? -5.098 3.893 2.557 1 98.38 128 ALA B N 1
ATOM 2122 C CA . ALA B 1 128 ? -6.316 3.086 2.559 1 98.38 128 ALA B CA 1
ATOM 2123 C C . ALA B 1 128 ? -6.012 1.636 2.191 1 98.38 128 ALA B C 1
ATOM 2125 O O . ALA B 1 128 ? -5.25 1.372 1.26 1 98.38 128 ALA B O 1
ATOM 2126 N N . TYR B 1 129 ? -6.531 0.713 2.939 1 98.06 129 TYR B N 1
ATOM 2127 C CA . TYR B 1 129 ? -6.379 -0.717 2.691 1 98.06 129 TYR B CA 1
ATOM 2128 C C . TYR B 1 129 ? -7.688 -1.456 2.941 1 98.06 129 TYR B C 1
ATOM 2130 O O . TYR B 1 129 ? -8.383 -1.185 3.922 1 98.06 129 TYR B O 1
ATOM 2138 N N . GLY B 1 130 ? -7.969 -2.318 2.08 1 96.06 130 GLY B N 1
ATOM 2139 C CA . GLY B 1 130 ? -9.156 -3.145 2.23 1 96.06 130 GLY B CA 1
ATOM 2140 C C . GLY B 1 130 ? -9.391 -4.066 1.051 1 96.06 130 GLY B C 1
ATOM 2141 O O . GLY B 1 130 ? -8.453 -4.68 0.535 1 96.06 130 GLY B O 1
ATOM 2142 N N . GLU B 1 131 ? -10.688 -4.219 0.723 1 93.94 131 GLU B N 1
ATOM 2143 C CA . GLU B 1 131 ? -11.016 -5.188 -0.318 1 93.94 131 GLU B CA 1
ATOM 2144 C C . GLU B 1 131 ? -12.109 -4.648 -1.244 1 93.94 131 GLU B C 1
ATOM 2146 O O . GLU B 1 131 ? -12.945 -3.854 -0.825 1 93.94 131 GLU B O 1
ATOM 2151 N N . SER B 1 132 ? -11.977 -5.059 -2.471 1 92.94 132 SER B N 1
ATOM 2152 C CA . SER B 1 132 ? -13.062 -4.898 -3.434 1 92.94 132 SER B CA 1
ATOM 2153 C C . SER B 1 132 ? -13.688 -6.246 -3.795 1 92.94 132 SER B C 1
ATOM 2155 O O . SER B 1 132 ? -13.008 -7.277 -3.758 1 92.94 132 SER B O 1
ATOM 2157 N N . ALA B 1 133 ? -15.023 -6.246 -4.07 1 88.62 133 ALA B N 1
ATOM 2158 C CA . ALA B 1 133 ? -15.688 -7.496 -4.438 1 88.62 133 ALA B CA 1
ATOM 2159 C C . ALA B 1 133 ? -16.844 -7.234 -5.395 1 88.62 133 ALA B C 1
ATOM 2161 O O . ALA B 1 133 ? -17.672 -6.352 -5.152 1 88.62 133 ALA B O 1
ATOM 2162 N N . PHE B 1 134 ? -16.719 -7.922 -6.512 1 80.06 134 PHE B N 1
ATOM 2163 C CA . PHE B 1 134 ? -17.891 -7.941 -7.367 1 80.06 134 PHE B CA 1
ATOM 2164 C C . PHE B 1 134 ? -18.922 -8.938 -6.844 1 80.06 134 PHE B C 1
ATOM 2166 O O . PHE B 1 134 ? -20.125 -8.625 -6.777 1 80.06 134 PHE B O 1
ATOM 2173 N N . LEU B 1 135 ? -18.375 -10.07 -6.555 1 78.44 135 LEU B N 1
ATOM 2174 C CA . LEU B 1 135 ? -19.078 -11.109 -5.816 1 78.44 135 LEU B CA 1
ATOM 2175 C C . LEU B 1 135 ? -18.328 -11.484 -4.547 1 78.44 135 LEU B C 1
ATOM 2177 O O . LEU B 1 135 ? -17.109 -11.297 -4.465 1 78.44 135 LEU B O 1
ATOM 2181 N N . PRO B 1 136 ? -19.062 -11.875 -3.582 1 66.19 136 PRO B N 1
ATOM 2182 C CA . PRO B 1 136 ? -18.391 -12.211 -2.33 1 66.19 136 PRO B CA 1
ATOM 2183 C C . PRO B 1 136 ? -17.188 -13.133 -2.541 1 66.19 136 PRO B C 1
ATOM 2185 O O . PRO B 1 136 ? -16.203 -13.047 -1.8 1 66.19 136 PRO B O 1
ATOM 2188 N N . GLU B 1 137 ? -17.219 -13.859 -3.6 1 67.62 137 GLU B N 1
ATOM 2189 C CA . GLU B 1 137 ? -16.188 -14.859 -3.854 1 67.62 137 GLU B CA 1
ATOM 2190 C C . GLU B 1 137 ? -15.008 -14.258 -4.613 1 67.62 137 GLU B C 1
ATOM 2192 O O . GLU B 1 137 ? -13.945 -14.875 -4.699 1 67.62 137 GLU B O 1
ATOM 2197 N N . THR B 1 138 ? -15.125 -13.102 -5.047 1 71.31 138 THR B N 1
ATOM 2198 C CA . THR B 1 138 ? -14.102 -12.492 -5.883 1 71.31 138 THR B CA 1
ATOM 2199 C C . THR B 1 138 ? -13.477 -11.289 -5.184 1 71.31 138 THR B C 1
ATOM 2201 O O . THR B 1 138 ? -13.383 -10.203 -5.766 1 71.31 138 THR B O 1
ATOM 2204 N N . ASN B 1 139 ? -13 -11.547 -3.982 1 81.5 139 ASN B N 1
ATOM 2205 C CA . ASN B 1 139 ? -12.453 -10.414 -3.248 1 81.5 139 ASN B CA 1
ATOM 2206 C C . ASN B 1 139 ? -10.977 -10.203 -3.568 1 81.5 139 ASN B C 1
ATOM 2208 O O . ASN B 1 139 ? -10.234 -11.164 -3.758 1 81.5 139 ASN B O 1
ATOM 2212 N N . HIS B 1 140 ? -10.672 -8.922 -3.795 1 88.19 140 HIS B N 1
ATOM 2213 C CA . HIS B 1 140 ? -9.297 -8.5 -4.059 1 88.19 140 HIS B CA 1
ATOM 2214 C C . HIS B 1 140 ? -8.844 -7.438 -3.066 1 88.19 140 HIS B C 1
ATOM 2216 O O . HIS B 1 140 ? -9.57 -6.477 -2.805 1 88.19 140 HIS B O 1
ATOM 2222 N N . GLU B 1 141 ? -7.672 -7.73 -2.537 1 94.06 141 GLU B N 1
ATOM 2223 C CA . GLU B 1 141 ? -7.094 -6.691 -1.69 1 94.06 141 GLU B CA 1
ATOM 2224 C C . GLU B 1 141 ? -6.77 -5.438 -2.496 1 94.06 141 GLU B C 1
ATOM 2226 O O . GLU B 1 141 ? -6.406 -5.523 -3.67 1 94.06 141 GLU B O 1
ATOM 2231 N N . ARG B 1 142 ? -6.961 -4.297 -1.881 1 95.06 142 ARG B N 1
ATOM 2232 C CA . ARG B 1 142 ? -6.695 -2.986 -2.467 1 95.06 142 ARG B CA 1
ATOM 2233 C C . ARG B 1 142 ? -5.906 -2.104 -1.504 1 95.06 142 ARG B C 1
ATOM 2235 O O . ARG B 1 142 ? -6.078 -2.199 -0.287 1 95.06 142 ARG B O 1
ATOM 2242 N N . ILE B 1 143 ? -5.094 -1.269 -2.121 1 97.69 143 ILE B N 1
ATOM 2243 C CA . ILE B 1 143 ? -4.363 -0.31 -1.3 1 97.69 143 ILE B CA 1
ATOM 2244 C C . ILE B 1 143 ? -4.215 1.009 -2.055 1 97.69 143 ILE B C 1
ATOM 2246 O O . ILE B 1 143 ? -4.188 1.026 -3.287 1 97.69 143 ILE B O 1
ATOM 2250 N N . GLY B 1 144 ? -4.215 2.061 -1.374 1 97.19 144 GLY B N 1
ATOM 2251 C CA . GLY B 1 144 ? -3.916 3.393 -1.875 1 97.19 144 GLY B CA 1
ATOM 2252 C C . GLY B 1 144 ? -3.119 4.23 -0.896 1 97.19 144 GLY B C 1
ATOM 2253 O O . GLY B 1 144 ? -3.26 4.078 0.32 1 97.19 144 GLY B O 1
ATOM 2254 N N . LEU B 1 145 ? -2.326 5.125 -1.447 1 97.81 145 LEU B N 1
ATOM 2255 C CA . LEU B 1 145 ? -1.495 6.02 -0.648 1 97.81 145 LEU B CA 1
ATOM 2256 C C . LEU B 1 145 ? -1.396 7.395 -1.297 1 97.81 145 LEU B C 1
ATOM 2258 O O . LEU B 1 145 ? -1.245 7.5 -2.516 1 97.81 145 LEU B O 1
ATOM 2262 N N . GLY B 1 146 ? -1.538 8.359 -0.487 1 96.69 146 GLY B N 1
ATOM 2263 C CA . GLY B 1 146 ? -1.297 9.727 -0.907 1 96.69 146 GLY B CA 1
ATOM 2264 C C . GLY B 1 146 ? -0.549 10.547 0.129 1 96.69 146 GLY B C 1
ATOM 2265 O O . GLY B 1 146 ? -0.772 10.391 1.331 1 96.69 146 GLY B O 1
ATOM 2266 N N . VAL B 1 147 ? 0.341 11.391 -0.348 1 94.81 147 VAL B N 1
ATOM 2267 C CA . VAL B 1 147 ? 1.202 12.195 0.513 1 94.81 147 VAL B CA 1
ATOM 2268 C C . VAL B 1 147 ? 1.256 13.633 -0.006 1 94.81 147 VAL B C 1
ATOM 2270 O O . VAL B 1 147 ? 1.517 13.859 -1.188 1 94.81 147 VAL B O 1
ATOM 2273 N N . MET B 1 148 ? 1.002 14.594 0.932 1 93.94 148 MET B N 1
ATOM 2274 C CA . MET B 1 148 ? 1.034 15.992 0.537 1 93.94 148 MET B CA 1
ATOM 2275 C C . MET B 1 148 ? 1.709 16.844 1.607 1 93.94 148 MET B C 1
ATOM 2277 O O . MET B 1 148 ? 1.644 16.531 2.795 1 93.94 148 MET B O 1
ATOM 2281 N N . HIS B 1 149 ? 2.361 17.844 1.148 1 92.69 149 HIS B N 1
ATOM 2282 C CA . HIS B 1 149 ? 2.896 18.844 2.072 1 92.69 149 HIS B CA 1
ATOM 2283 C C . HIS B 1 149 ? 1.784 19.719 2.652 1 92.69 149 HIS B C 1
ATOM 2285 O O . HIS B 1 149 ? 0.867 20.109 1.934 1 92.69 149 HIS B O 1
ATOM 2291 N N . LEU B 1 150 ? 1.941 20.062 3.885 1 92.75 150 LEU B N 1
ATOM 2292 C CA . LEU B 1 150 ? 0.95 20.891 4.551 1 92.75 150 LEU B CA 1
ATOM 2293 C C . LEU B 1 150 ? 1.296 22.375 4.402 1 92.75 150 LEU B C 1
ATOM 2295 O O . LEU B 1 150 ? 2.473 22.734 4.355 1 92.75 150 LEU B O 1
#

Solvent-accessible surface area (backbone atoms only — not comparable to full-atom values): 15175 Å² total; per-residue (Å²): 128,64,68,45,73,67,75,50,84,64,42,83,44,76,42,67,32,34,40,72,60,54,46,27,44,52,60,22,59,41,50,84,85,48,40,62,62,51,52,52,47,47,55,70,75,44,81,56,27,55,30,77,49,76,50,71,42,37,44,72,56,42,72,68,43,44,55,56,53,52,48,51,45,25,52,75,58,56,27,45,62,99,42,71,62,42,47,52,25,48,41,51,8,38,52,39,11,44,52,24,41,46,77,81,50,63,80,72,19,36,32,44,30,31,35,18,38,39,18,64,85,52,40,34,30,26,15,34,25,35,38,34,28,76,42,91,34,43,44,38,74,39,40,18,50,16,69,26,66,88,128,64,67,45,73,66,75,50,84,64,42,82,44,74,42,68,32,34,39,72,62,52,46,28,44,52,60,22,59,43,50,83,84,46,39,62,62,52,50,51,48,47,56,72,76,43,81,55,26,53,30,77,50,76,50,71,42,37,44,71,54,42,73,69,42,45,54,57,55,54,48,53,45,24,53,73,58,55,28,45,64,100,42,71,62,42,47,52,25,48,41,51,8,39,51,40,11,44,52,24,42,46,77,79,50,61,80,74,20,37,34,44,28,32,36,19,38,40,18,64,85,52,40,33,32,25,14,34,25,36,37,32,28,75,42,90,35,45,44,38,76,38,40,18,49,14,70,26,67,86

pLDDT: mean 91.55, std 11.22, range [31.19, 98.81]